Protein AF-0000000066282342 (afdb_homodimer)

Radius of gyration: 18.03 Å; Cα contacts (8 Å, |Δi|>4): 525; chains: 2; bounding box: 43×51×35 Å

InterPro domains:
  IPR016994 VraC [PF27762] (1-119)
  IPR016994 VraC [PIRSF032370] (1-119)

Sequence (240 aa):
MQLYLKDGMEIREVQFTNEEVQNYCELLNIKYDHYVPTLMCAKLWPQFELFQSFSKKPIILKETHIKTQQQLQVDCTYEATLHKVSQKLIKNIIKYTYGLEINKDKKHCMYIKQIFIEVRMQLYLKDGMEIREVQFTNEEVQNYCELLNIKYDHYVPTLMCAKLWPQFELFQSFSKKPIILKETHIKTQQQLQVDCTYEATLHKVSQKLIKNIIKYTYGLEINKDKKHCMYIKQIFIEVR

pLDDT: mean 88.45, std 12.42, range [32.09, 96.94]

Secondary structure (DSSP, 8-state):
---EEETTEEEEEEE--HHHHHHHHHHHT----SB--GGGGGGGGGGSHHHHHHHTS-EEEEEEEEEESSPPBTT-EEEEEEEEEEEEEETTEEEEEEEEEEEETTEEEEEEEEEEEEE-/---EEETTEEEEEEE--HHHHHHHHHHHT----SB--GGGGGGGGGGSHHHHHHHTS-EEEEEEEEEESSPPBTT-EEEEEEEEEEEEEETTEEEEEEEEEEEETTEEEEEEEEEEEEE-

Solvent-accessible surface area (backbone atoms only — not comparable to full-atom values): 13030 Å² total; per-residue (Å²): 131,78,65,46,76,50,94,58,36,39,39,42,79,43,70,44,45,60,65,61,47,48,50,51,22,58,74,42,66,46,87,78,78,68,50,49,60,74,71,59,58,64,43,52,51,67,75,34,67,82,39,46,68,54,65,76,45,82,59,41,79,36,35,38,38,36,42,45,74,43,86,46,52,45,71,40,78,33,42,34,35,42,31,62,72,45,76,44,77,55,93,59,29,39,38,37,30,37,34,38,37,35,27,46,96,90,36,76,20,35,40,37,38,38,32,33,36,32,78,110,130,75,65,47,74,50,95,60,35,41,39,41,79,43,71,45,47,59,66,60,45,48,52,51,22,58,75,41,66,44,86,78,80,68,50,48,60,74,71,60,59,63,45,50,50,68,75,34,69,82,39,47,69,53,64,76,46,80,60,42,79,35,35,40,40,35,42,45,74,44,86,45,53,44,73,39,77,31,43,34,35,42,31,62,73,45,75,47,77,55,92,60,30,37,39,38,32,37,34,40,36,35,28,46,97,90,35,77,20,35,40,39,38,37,35,33,37,32,76,110

Nearest PDB structures (foldseek):
  8pwz-assembly1_A-2  TM=8.271E-01  e=1.028E-05  Mycobacterium tuberculosis H37Rv
  4rlw-assembly1_A  TM=8.162E-01  e=1.678E-05  Mycobacterium tuberculosis H37Rv
  4rlu-assembly1_A  TM=8.116E-01  e=2.203E-05  Mycobacterium tuberculosis H37Rv
  4rlt-assembly1_A  TM=8.155E-01  e=4.009E-05  Mycobacterium tuberculosis H37Rv
  5zy8-assembly1_C  TM=8.142E-01  e=7.295E-05  Mycobacterium tuberculosis H37Rv

Structure (mmCIF, N/CA/C/O backbone):
data_AF-0000000066282342-model_v1
#
loop_
_entity.id
_entity.type
_entity.pdbx_description
1 polymer 'Protein VraC'
#
loop_
_atom_site.group_PDB
_atom_site.id
_atom_site.type_symbol
_atom_site.label_atom_id
_atom_site.label_alt_id
_atom_site.label_comp_id
_atom_site.label_asym_id
_atom_site.label_entity_id
_atom_site.label_seq_id
_atom_site.pdbx_PDB_ins_code
_atom_site.Cartn_x
_atom_site.Cartn_y
_atom_site.Cartn_z
_atom_site.occupancy
_atom_site.B_iso_or_equiv
_atom_site.auth_seq_id
_atom_site.auth_comp_id
_atom_site.auth_asym_id
_atom_site.auth_atom_id
_atom_site.pdbx_PDB_model_num
ATOM 1 N N . MET A 1 1 ? -12.43 24.938 4.586 1 32.09 1 MET A N 1
ATOM 2 C CA . MET A 1 1 ? -11.867 23.656 4.973 1 32.09 1 MET A CA 1
ATOM 3 C C . MET A 1 1 ? -10.914 23.812 6.152 1 32.09 1 MET A C 1
ATOM 5 O O . MET A 1 1 ? -9.961 24.594 6.086 1 32.09 1 MET A O 1
ATOM 9 N N . GLN A 1 2 ? -11.336 23.531 7.348 1 32.22 2 GLN A N 1
ATOM 10 C CA . GLN A 1 2 ? -10.641 23.969 8.547 1 32.22 2 GLN A CA 1
ATOM 11 C C . GLN A 1 2 ? -9.383 23.141 8.789 1 32.22 2 GLN A C 1
ATOM 13 O O . GLN A 1 2 ? -9.461 21.906 8.914 1 32.22 2 GLN A O 1
ATOM 18 N N . LEU A 1 3 ? -8.25 23.391 8.203 1 41.88 3 LEU A N 1
ATOM 19 C CA . LEU A 1 3 ? -6.887 22.969 8.5 1 41.88 3 LEU A CA 1
ATOM 20 C C . LEU A 1 3 ? -6.59 23.094 9.992 1 41.88 3 LEU A C 1
ATOM 22 O O . LEU A 1 3 ? -6.715 24.172 10.562 1 41.88 3 LEU A O 1
ATOM 26 N N . TYR A 1 4 ? -7.059 22.281 10.844 1 43.84 4 TYR A N 1
ATOM 27 C CA . TYR A 1 4 ? -6.566 22.531 12.195 1 43.84 4 TYR A CA 1
ATOM 28 C C . TYR A 1 4 ? -5.215 21.859 12.414 1 43.84 4 TYR A C 1
ATOM 30 O O . TYR A 1 4 ? -5.02 20.703 12.047 1 43.84 4 TYR A O 1
ATOM 38 N N . LEU A 1 5 ? -4.215 22.719 12.289 1 48.09 5 LEU A N 1
ATOM 39 C CA . LEU A 1 5 ? -2.865 22.328 12.68 1 48.09 5 LEU A CA 1
ATOM 40 C C . LEU A 1 5 ? -2.717 22.344 14.195 1 48.09 5 LEU A C 1
ATOM 42 O O . LEU A 1 5 ? -2.945 23.359 14.844 1 48.09 5 LEU A O 1
ATOM 46 N N . LYS A 1 6 ? -3.291 21.359 15 1 50.16 6 LYS A N 1
ATOM 47 C CA . LYS A 1 6 ? -2.768 21.328 16.359 1 50.16 6 LYS A CA 1
ATOM 48 C C . LYS A 1 6 ? -1.415 20.625 16.422 1 50.16 6 LYS A C 1
ATOM 50 O O . LYS A 1 6 ? -1.076 19.844 15.516 1 50.16 6 LYS A O 1
ATOM 55 N N . ASP A 1 7 ? -0.695 20.641 17.375 1 59.28 7 ASP A N 1
ATOM 56 C CA . ASP A 1 7 ? 0.673 20.172 17.531 1 59.28 7 ASP A CA 1
ATOM 57 C C . ASP A 1 7 ? 0.795 18.703 17.109 1 59.28 7 ASP A C 1
ATOM 59 O O . ASP A 1 7 ? 0.178 17.828 17.719 1 59.28 7 ASP A O 1
ATOM 63 N N . GLY A 1 8 ? 1.264 18.328 15.977 1 74.69 8 GLY A N 1
ATOM 64 C CA . GLY A 1 8 ? 1.632 17.031 15.461 1 74.69 8 GLY A CA 1
ATOM 65 C C . GLY A 1 8 ? 0.519 16.359 14.672 1 74.69 8 GLY A C 1
ATOM 66 O O . GLY A 1 8 ? 0.568 15.156 14.414 1 74.69 8 GLY A O 1
ATOM 67 N N . MET A 1 9 ? -0.687 17.156 14.617 1 84.94 9 MET A N 1
ATOM 68 C CA . MET A 1 9 ? -1.808 16.562 13.898 1 84.94 9 MET A CA 1
ATOM 69 C C . MET A 1 9 ? -2.375 17.531 12.867 1 84.94 9 MET A C 1
ATOM 71 O O . MET A 1 9 ? -2.375 18.75 13.086 1 84.94 9 MET A O 1
ATOM 75 N N . GLU A 1 10 ? -2.832 17.109 11.656 1 91.62 10 GLU A N 1
ATOM 76 C CA . GLU A 1 10 ? -3.463 17.844 10.57 1 91.62 10 GLU A CA 1
ATOM 77 C C . GLU A 1 10 ? -4.695 17.125 10.047 1 91.62 10 GLU A C 1
ATOM 79 O O . GLU A 1 10 ? -4.652 15.914 9.805 1 91.62 10 GLU A O 1
ATOM 84 N N . ILE A 1 11 ? -5.816 17.875 9.883 1 92.44 11 ILE A N 1
ATOM 85 C CA . ILE A 1 11 ? -7.07 17.297 9.414 1 92.44 11 ILE A CA 1
ATOM 86 C C . ILE A 1 11 ? -7.473 17.922 8.086 1 92.44 11 ILE A C 1
ATOM 88 O O . ILE A 1 11 ? -7.355 19.141 7.902 1 92.44 11 ILE A O 1
ATOM 92 N N . ARG A 1 12 ? -7.934 17.078 7.215 1 93.69 12 ARG A N 1
ATOM 93 C CA . ARG A 1 12 ? -8.398 17.562 5.922 1 93.69 12 ARG A CA 1
ATOM 94 C C . ARG A 1 12 ? -9.586 16.75 5.418 1 93.69 12 ARG A C 1
ATOM 96 O O . ARG A 1 12 ? -9.742 15.578 5.793 1 93.69 12 ARG A O 1
ATOM 103 N N . GLU A 1 13 ? -10.391 17.438 4.602 1 95.06 13 GLU A N 1
ATOM 104 C CA . GLU A 1 13 ? -11.406 16.703 3.844 1 95.06 13 GLU A CA 1
ATOM 105 C C . GLU A 1 13 ? -10.828 16.156 2.543 1 95.06 13 GLU A C 1
ATOM 107 O O . GLU A 1 13 ? -10.133 16.859 1.813 1 95.06 13 GLU A O 1
ATOM 112 N N . VAL A 1 14 ? -11.148 14.914 2.314 1 95.19 14 VAL A N 1
ATOM 113 C CA . VAL A 1 14 ? -10.578 14.289 1.124 1 95.19 14 VAL A CA 1
ATOM 114 C C . VAL A 1 14 ? -11.688 13.602 0.326 1 95.19 14 VAL A C 1
ATOM 116 O O . VAL A 1 14 ? -12.734 13.242 0.88 1 95.19 14 VAL A O 1
ATOM 119 N N . GLN A 1 15 ? -11.445 13.539 -0.96 1 95 15 GLN A N 1
ATOM 120 C CA . GLN A 1 15 ? -12.32 12.844 -1.896 1 95 15 GLN A CA 1
ATOM 121 C C . GLN A 1 15 ? -11.508 12.133 -2.979 1 95 15 GLN A C 1
ATOM 123 O O . GLN A 1 15 ? -10.484 12.641 -3.428 1 95 15 GLN A O 1
ATOM 128 N N . PHE A 1 16 ? -11.969 10.961 -3.305 1 96 16 PHE A N 1
ATOM 129 C CA . PHE A 1 16 ? -11.445 10.227 -4.449 1 96 16 PHE A CA 1
ATOM 130 C C . PHE A 1 16 ? -12.461 10.18 -5.582 1 96 16 PHE A C 1
ATOM 132 O O . PHE A 1 16 ? -13.562 9.648 -5.414 1 96 16 PHE A O 1
ATOM 139 N N . THR A 1 17 ? -12.07 10.672 -6.676 1 95.88 17 THR A N 1
ATOM 140 C CA . THR A 1 17 ? -13.031 10.734 -7.77 1 95.88 17 THR A CA 1
ATOM 141 C C . THR A 1 17 ? -13.078 9.406 -8.523 1 95.88 17 THR A C 1
ATOM 143 O O . THR A 1 17 ? -12.094 8.664 -8.547 1 95.88 17 THR A O 1
ATOM 146 N N . ASN A 1 18 ? -14.227 9.211 -9.094 1 96.88 18 ASN A N 1
ATOM 147 C CA . ASN A 1 18 ? -14.406 8.023 -9.922 1 96.88 18 ASN A CA 1
ATOM 148 C C . ASN A 1 18 ? -13.32 7.918 -10.992 1 96.88 18 ASN A C 1
ATOM 150 O O . ASN A 1 18 ? -12.75 6.844 -11.195 1 96.88 18 ASN A O 1
ATOM 154 N N . GLU A 1 19 ? -13.016 8.992 -11.586 1 95.56 19 GLU A N 1
ATOM 155 C CA . GLU A 1 19 ? -12.039 9.023 -12.672 1 95.56 19 GLU A CA 1
ATOM 156 C C . GLU A 1 19 ? -10.648 8.641 -12.164 1 95.56 19 GLU A C 1
ATOM 158 O O . GLU A 1 19 ? -9.977 7.801 -12.766 1 95.56 19 GLU A O 1
ATOM 163 N N . GLU A 1 20 ? -10.227 9.211 -11.141 1 94.5 20 GLU A N 1
ATOM 164 C CA . GLU A 1 20 ? -8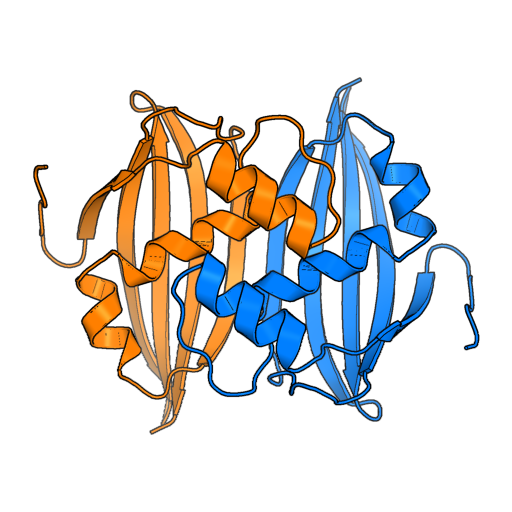.898 8.945 -10.594 1 94.5 20 GLU A CA 1
ATOM 165 C C . GLU A 1 20 ? -8.758 7.48 -10.18 1 94.5 20 GLU A C 1
ATOM 167 O O . GLU A 1 20 ? -7.715 6.863 -10.414 1 94.5 20 GLU A O 1
ATOM 172 N N . VAL A 1 21 ? -9.852 6.949 -9.578 1 95.94 21 VAL A N 1
ATOM 173 C CA . VAL A 1 21 ? -9.82 5.57 -9.109 1 95.94 21 VAL A CA 1
ATOM 174 C C . VAL A 1 21 ? -9.812 4.617 -10.297 1 95.94 21 VAL A C 1
ATOM 176 O O . VAL A 1 21 ? -9.078 3.627 -10.305 1 95.94 21 VAL A O 1
ATOM 179 N N . GLN A 1 22 ? -10.555 4.945 -11.273 1 95.94 22 GLN A N 1
ATOM 180 C CA . GLN A 1 22 ? -10.562 4.133 -12.484 1 95.94 22 GLN A CA 1
ATOM 181 C C . GLN A 1 22 ? -9.18 4.102 -13.133 1 95.94 22 GLN A C 1
ATOM 183 O O . GLN A 1 22 ? -8.711 3.043 -13.555 1 95.94 22 GLN A O 1
ATOM 188 N N . ASN A 1 23 ? -8.516 5.219 -13.219 1 94.94 23 ASN A N 1
ATOM 189 C CA . ASN A 1 23 ? -7.18 5.301 -13.789 1 94.94 23 ASN A CA 1
ATOM 190 C C . ASN A 1 23 ? -6.176 4.477 -12.992 1 94.94 23 ASN A C 1
ATOM 192 O O . ASN A 1 23 ? -5.316 3.809 -13.57 1 94.94 23 ASN A O 1
ATOM 196 N N . TYR A 1 24 ? -6.316 4.562 -11.727 1 93.62 24 TYR A N 1
ATOM 197 C CA . TYR A 1 24 ? -5.449 3.801 -10.844 1 93.62 24 TYR A CA 1
ATOM 198 C C . TYR A 1 24 ? -5.617 2.303 -11.062 1 93.62 24 TYR A C 1
ATOM 200 O O . TYR A 1 24 ? -4.633 1.575 -11.211 1 93.62 24 TYR A O 1
ATOM 208 N N . CYS A 1 25 ? -6.836 1.894 -11.117 1 93.38 25 CYS A N 1
ATOM 209 C CA . CYS A 1 25 ? -7.137 0.482 -11.336 1 93.38 25 CYS A CA 1
ATOM 210 C C . CYS A 1 25 ? -6.613 0.012 -12.688 1 93.38 25 CYS A C 1
ATOM 212 O O . CYS A 1 25 ? -6.055 -1.08 -12.797 1 93.38 25 CYS A O 1
ATOM 214 N N . GLU A 1 26 ? -6.754 0.833 -13.625 1 92.69 26 GLU A N 1
ATOM 215 C CA . GLU A 1 26 ? -6.266 0.495 -14.961 1 92.69 26 GLU A CA 1
ATOM 216 C C . GLU A 1 26 ? -4.746 0.375 -14.977 1 92.69 26 GLU A C 1
ATOM 218 O O . GLU A 1 26 ? -4.195 -0.565 -15.555 1 92.69 26 GLU A O 1
ATOM 223 N N . LEU A 1 27 ? -4.148 1.322 -14.383 1 90.69 27 LEU A N 1
ATOM 224 C CA . LEU A 1 27 ? -2.691 1.339 -14.352 1 90.69 27 LEU A CA 1
ATOM 225 C C . LEU A 1 27 ? -2.15 0.079 -13.68 1 90.69 27 LEU A C 1
ATOM 227 O O . LEU A 1 27 ? -1.139 -0.475 -14.117 1 90.69 27 LEU A O 1
ATOM 231 N N . LEU A 1 28 ? -2.834 -0.379 -12.648 1 90 28 LEU A N 1
ATOM 232 C CA . LEU A 1 28 ? -2.344 -1.509 -11.867 1 90 28 LEU A CA 1
ATOM 233 C C . LEU A 1 28 ? -2.988 -2.811 -12.328 1 90 28 LEU A C 1
ATOM 235 O O . LEU A 1 28 ? -2.68 -3.883 -11.805 1 90 28 LEU A O 1
ATOM 239 N N . ASN A 1 29 ? -3.875 -2.734 -13.227 1 87.56 29 ASN A N 1
ATOM 240 C CA . ASN A 1 29 ? -4.598 -3.885 -13.766 1 87.56 29 ASN A CA 1
ATOM 241 C C . ASN A 1 29 ? -5.383 -4.609 -12.672 1 87.56 29 ASN A C 1
ATOM 243 O O . ASN A 1 29 ? -5.281 -5.828 -12.539 1 87.56 29 ASN A O 1
ATOM 247 N N . ILE A 1 30 ? -6.008 -3.852 -11.867 1 85.56 30 ILE A N 1
ATOM 248 C CA . ILE A 1 30 ? -6.891 -4.426 -10.859 1 85.56 30 ILE A CA 1
ATOM 249 C C . ILE A 1 30 ? -8.344 -4.066 -11.172 1 85.56 30 ILE A C 1
ATOM 251 O O . ILE A 1 30 ? -8.602 -3.133 -11.938 1 85.56 30 ILE A O 1
ATOM 255 N N . LYS A 1 31 ? -9.188 -4.848 -10.633 1 85.56 31 LYS A N 1
ATOM 256 C CA . LYS A 1 31 ? -10.609 -4.684 -10.914 1 85.56 31 LYS A CA 1
ATOM 257 C C . LYS A 1 31 ? -11.156 -3.412 -10.266 1 85.56 31 LYS A C 1
ATOM 259 O O . LYS A 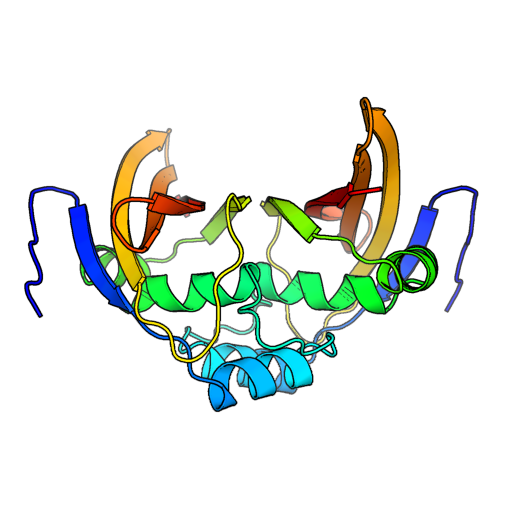1 31 ? -10.859 -3.125 -9.109 1 85.56 31 LYS A O 1
ATOM 264 N N . TYR A 1 32 ? -11.8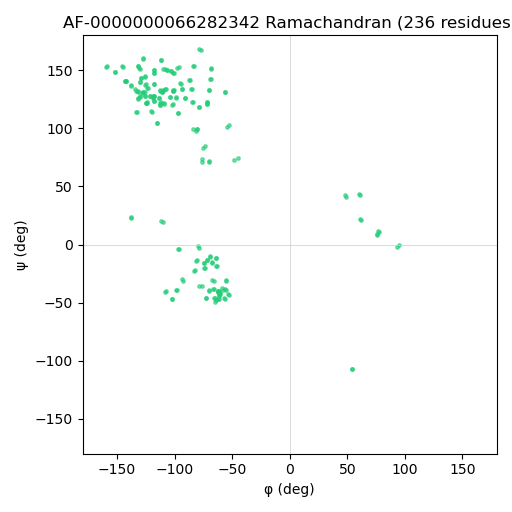67 -2.725 -11.094 1 91.19 32 TYR A N 1
ATOM 265 C CA . TYR A 1 32 ? -12.578 -1.545 -10.602 1 91.19 32 TYR A CA 1
ATOM 266 C C . TYR A 1 32 ? -13.984 -1.904 -10.141 1 91.19 32 TYR A C 1
ATOM 268 O O . TYR A 1 32 ? -14.758 -2.502 -10.891 1 91.19 32 TYR A O 1
ATOM 276 N N . ASP A 1 33 ? -14.391 -1.561 -8.867 1 90.75 33 ASP A N 1
ATOM 277 C CA . ASP A 1 33 ? -15.703 -1.925 -8.344 1 90.75 33 ASP A CA 1
ATOM 278 C C . ASP A 1 33 ? -16.328 -0.766 -7.566 1 90.75 33 ASP A C 1
ATOM 280 O O . ASP A 1 33 ? -17.062 -0.981 -6.605 1 90.75 33 ASP A O 1
ATOM 284 N N . HIS A 1 34 ? -15.945 0.47 -7.824 1 92.69 34 HIS A N 1
ATOM 285 C CA . HIS A 1 34 ? -16.5 1.704 -7.273 1 92.69 34 HIS A CA 1
ATOM 286 C C . HIS A 1 34 ? -16.016 1.931 -5.844 1 92.69 34 HIS A C 1
ATOM 288 O O . HIS A 1 34 ? -16.562 2.766 -5.121 1 92.69 34 HIS A O 1
ATOM 294 N N . TYR A 1 35 ? -15.047 1.172 -5.43 1 94 35 TYR A N 1
ATOM 295 C CA . TYR A 1 35 ? -14.391 1.39 -4.148 1 94 35 TYR A CA 1
ATOM 296 C C . TYR A 1 35 ? -12.969 1.898 -4.348 1 94 35 TYR A C 1
ATOM 298 O O . TYR A 1 35 ? -12.352 1.652 -5.391 1 94 35 TYR A O 1
ATOM 306 N N . VAL A 1 36 ? -12.516 2.629 -3.424 1 95.38 36 VAL A N 1
ATOM 307 C CA . VAL A 1 36 ? -11.156 3.156 -3.469 1 95.38 36 VAL A CA 1
ATOM 308 C C . VAL A 1 36 ? -10.164 2.074 -3.045 1 95.38 36 VAL A C 1
ATOM 310 O O . VAL A 1 36 ? -10.25 1.555 -1.93 1 95.38 36 VAL A O 1
ATOM 313 N N . PRO A 1 37 ? -9.297 1.724 -3.953 1 92.81 37 PRO A N 1
ATOM 314 C CA . PRO A 1 37 ? -8.266 0.783 -3.502 1 92.81 37 PRO A CA 1
ATOM 315 C C . PRO A 1 37 ? -7.484 1.301 -2.297 1 92.81 37 PRO A C 1
ATOM 317 O O . PRO A 1 37 ? -6.996 2.434 -2.314 1 92.81 37 PRO A O 1
ATOM 320 N N . THR A 1 38 ? -7.352 0.48 -1.316 1 89.31 38 THR A N 1
ATOM 321 C CA . THR A 1 38 ? -6.746 0.853 -0.043 1 89.31 38 THR A CA 1
ATOM 322 C C . THR A 1 38 ? -5.344 1.42 -0.255 1 89.31 38 THR A C 1
ATOM 324 O O . THR A 1 38 ? -4.969 2.412 0.373 1 89.31 38 THR A O 1
ATOM 327 N N . LEU A 1 39 ? -4.574 0.879 -1.161 1 89.69 39 LEU A N 1
ATOM 328 C CA . LEU A 1 39 ? -3.188 1.268 -1.38 1 89.69 39 LEU A CA 1
ATOM 329 C C . LEU A 1 39 ? -3.104 2.615 -2.088 1 89.69 39 LEU A C 1
ATOM 331 O O . LEU A 1 39 ? -2.049 3.256 -2.094 1 89.69 39 LEU A O 1
ATOM 335 N N . MET A 1 40 ? -4.191 3.029 -2.645 1 92.62 40 MET A N 1
ATOM 336 C CA . MET A 1 40 ? -4.246 4.328 -3.309 1 92.62 40 MET A CA 1
ATOM 337 C C . MET A 1 40 ? -4.262 5.461 -2.287 1 92.62 40 MET A C 1
ATOM 339 O O . MET A 1 40 ? -3.912 6.598 -2.607 1 92.62 40 MET A O 1
ATOM 343 N N . CYS A 1 41 ? -4.621 5.172 -1.079 1 91.69 41 CYS A N 1
ATOM 344 C CA . CYS A 1 41 ? -4.793 6.188 -0.044 1 91.69 41 CYS A CA 1
ATOM 345 C C . CYS A 1 41 ? -3.457 6.816 0.329 1 91.69 41 CYS A C 1
ATOM 347 O O . CYS A 1 41 ? -3.418 7.891 0.933 1 91.69 41 CYS A O 1
ATOM 349 N N . ALA A 1 42 ? -2.447 6.234 -0.036 1 83.94 42 ALA A N 1
ATOM 350 C CA . ALA A 1 42 ? -1.119 6.801 0.194 1 83.94 42 ALA A CA 1
ATOM 351 C C . ALA A 1 42 ? -0.943 8.117 -0.559 1 83.94 42 ALA A C 1
ATOM 353 O O . ALA A 1 42 ? -0.069 8.922 -0.223 1 83.94 42 ALA A O 1
ATOM 354 N N . LYS A 1 43 ? -1.726 8.359 -1.505 1 88.06 43 LYS A N 1
ATOM 355 C CA . LYS A 1 43 ? -1.635 9.586 -2.287 1 88.06 43 LYS A CA 1
ATOM 356 C C . LYS A 1 43 ? -1.926 10.812 -1.424 1 88.06 43 LYS A C 1
ATOM 358 O O . LYS A 1 43 ? -1.653 11.945 -1.83 1 88.06 43 LYS A O 1
ATOM 363 N N . LEU A 1 44 ? -2.414 10.602 -0.273 1 92.06 44 LEU A N 1
ATOM 364 C CA . LEU A 1 44 ? -2.867 11.703 0.57 1 92.06 44 LEU A CA 1
ATOM 365 C C . LEU A 1 44 ? -1.699 12.32 1.333 1 92.06 44 LEU A C 1
ATOM 367 O O . LEU A 1 44 ? -1.762 13.477 1.74 1 92.06 44 LEU A O 1
ATOM 371 N N . TRP A 1 45 ? -0.646 11.602 1.512 1 88.31 45 TRP A N 1
ATOM 372 C CA . TRP A 1 45 ? 0.454 12.031 2.369 1 88.31 45 TRP A CA 1
ATOM 373 C C . TRP A 1 45 ? 1.013 13.375 1.906 1 88.31 45 TRP A C 1
ATOM 375 O O . TRP A 1 45 ? 1.132 14.312 2.699 1 88.31 45 TRP A O 1
ATOM 385 N N . PRO A 1 46 ? 1.239 13.508 0.628 1 86.38 46 PRO A N 1
ATOM 386 C CA . PRO A 1 46 ? 1.833 14.766 0.177 1 86.38 46 PRO A CA 1
ATOM 387 C C . PRO A 1 46 ? 0.875 15.953 0.302 1 86.38 46 PRO A C 1
ATOM 389 O O . PRO A 1 46 ? 1.296 17.109 0.195 1 86.38 46 PRO A O 1
ATOM 392 N N . GLN A 1 47 ? -0.315 15.719 0.568 1 88.88 47 GLN A N 1
ATOM 393 C CA . GLN A 1 47 ? -1.309 16.781 0.676 1 88.88 47 GLN A CA 1
ATOM 394 C C . GLN A 1 47 ? -1.246 17.453 2.043 1 88.88 47 GLN A C 1
ATOM 396 O O . GLN A 1 47 ? -1.826 18.531 2.242 1 88.88 47 GLN A O 1
ATOM 401 N N . PHE A 1 48 ? -0.582 16.844 2.955 1 90.56 48 PHE A N 1
ATOM 402 C CA . PHE A 1 48 ? -0.458 17.375 4.305 1 90.56 48 PHE A CA 1
ATOM 403 C C . PHE A 1 48 ? 0.825 18.188 4.453 1 90.56 48 PHE A C 1
ATOM 405 O O . PHE A 1 48 ? 1.9 17.734 4.059 1 90.56 48 PHE A O 1
ATOM 412 N N . GLU A 1 49 ? 0.697 19.281 5.121 1 87.25 49 GLU A N 1
ATOM 413 C CA . GLU A 1 49 ? 1.856 20.125 5.367 1 87.25 49 GLU A CA 1
ATOM 414 C C . GLU A 1 49 ? 2.871 19.438 6.27 1 87.25 49 GLU A C 1
ATOM 416 O O . GLU A 1 49 ? 4.082 19.562 6.066 1 87.25 49 GLU A O 1
ATOM 421 N N . LEU A 1 50 ? 2.34 18.75 7.203 1 85.12 50 LEU A N 1
ATOM 422 C CA . LEU A 1 50 ? 3.18 18.016 8.133 1 85.12 50 LEU A CA 1
ATOM 423 C C . LEU A 1 50 ? 4.125 17.078 7.387 1 85.12 50 LEU A C 1
ATOM 425 O O . LEU A 1 50 ? 5.258 16.859 7.824 1 85.12 50 LEU A O 1
ATOM 429 N N . PHE A 1 51 ? 3.691 16.594 6.262 1 86.06 51 PHE A N 1
ATOM 430 C CA . PHE A 1 51 ? 4.473 15.625 5.496 1 86.06 51 PHE A CA 1
ATOM 431 C C . PHE A 1 51 ? 5.324 16.328 4.449 1 86.06 51 PHE A C 1
ATOM 433 O O . PHE A 1 51 ? 6.402 15.852 4.094 1 86.06 51 PHE A O 1
ATOM 440 N N . GLN A 1 52 ? 4.898 17.406 3.965 1 81.88 52 GLN A N 1
ATOM 441 C CA . GLN A 1 52 ? 5.625 18.109 2.916 1 81.88 52 GLN A CA 1
ATOM 442 C C . GLN A 1 52 ? 7.023 18.516 3.387 1 81.88 52 GLN A C 1
ATOM 444 O O . GLN A 1 52 ? 7.996 18.359 2.646 1 81.88 52 GLN A O 1
ATOM 449 N N . SER A 1 53 ? 7.035 18.969 4.566 1 77.75 53 SER A N 1
ATOM 450 C CA . SER A 1 53 ? 8.336 19.359 5.109 1 77.75 53 SER A CA 1
ATOM 451 C C . SER A 1 53 ? 9.227 18.141 5.316 1 77.75 53 SER A C 1
ATOM 453 O O . SER A 1 53 ? 10.445 18.219 5.113 1 77.75 53 SER A O 1
ATOM 455 N N . PHE A 1 54 ? 8.719 17.062 5.59 1 78.75 54 PHE A N 1
ATOM 456 C CA . PHE A 1 54 ? 9.398 15.797 5.855 1 78.75 54 PHE A CA 1
ATOM 457 C C . PHE A 1 54 ? 9.883 15.156 4.559 1 78.75 54 PHE A C 1
ATOM 459 O O . PHE A 1 54 ? 10.977 14.594 4.512 1 78.75 54 PHE A O 1
ATOM 466 N N . SER A 1 55 ? 9.086 15.32 3.512 1 73.06 55 SER A N 1
ATOM 467 C CA . SER A 1 55 ? 9.336 14.633 2.246 1 73.06 55 SER A CA 1
ATOM 468 C C . SER A 1 55 ? 10.547 15.234 1.532 1 73.06 55 SER A C 1
ATOM 470 O O . SER A 1 55 ? 11.102 14.617 0.617 1 73.06 55 SER A O 1
ATOM 472 N N . LYS A 1 56 ? 10.992 16.359 1.961 1 76.31 56 LYS A N 1
ATOM 473 C CA . LYS A 1 56 ? 12.172 16.984 1.369 1 76.31 56 LYS A CA 1
ATOM 474 C C . LYS A 1 56 ? 13.453 16.359 1.896 1 76.31 56 LYS A C 1
ATOM 476 O O . LYS A 1 56 ? 14.547 16.656 1.403 1 76.31 56 LYS A O 1
ATOM 481 N N . LYS A 1 57 ? 13.305 15.461 2.744 1 77.44 57 LYS A N 1
ATOM 482 C CA . LYS A 1 57 ? 14.445 14.758 3.338 1 77.44 57 LYS A CA 1
ATOM 483 C C . LYS A 1 57 ? 14.695 13.422 2.637 1 77.44 57 LYS A C 1
ATOM 485 O O . LYS A 1 57 ? 13.805 12.883 1.979 1 77.44 57 LYS A O 1
ATOM 490 N N . PRO A 1 58 ? 15.992 13.031 2.689 1 82.25 58 PRO A N 1
ATOM 491 C CA . PRO A 1 58 ? 16.297 11.711 2.135 1 82.25 58 PRO A CA 1
ATOM 492 C C . PRO A 1 58 ? 15.75 10.57 2.982 1 82.25 58 PRO A C 1
ATOM 494 O O . PRO A 1 58 ? 16.516 9.844 3.623 1 82.25 58 PRO A O 1
ATOM 497 N N . ILE A 1 59 ? 14.508 10.406 2.979 1 85.56 59 ILE A N 1
ATOM 498 C CA . ILE A 1 59 ? 13.859 9.398 3.811 1 85.56 59 ILE A CA 1
ATOM 499 C C . ILE A 1 59 ? 13.523 8.172 2.965 1 85.56 59 ILE A C 1
ATOM 501 O O . ILE A 1 59 ? 13.305 8.289 1.756 1 85.56 59 ILE A O 1
ATOM 505 N N . ILE A 1 60 ? 13.586 7.125 3.609 1 87.25 60 ILE A N 1
ATOM 506 C CA . ILE A 1 60 ? 13.266 5.848 2.982 1 87.25 60 ILE A CA 1
ATOM 507 C C . ILE A 1 60 ? 12.07 5.207 3.689 1 87.25 60 ILE A C 1
ATOM 509 O O . ILE A 1 60 ? 12.055 5.102 4.918 1 87.25 60 ILE A O 1
ATOM 513 N N . LEU A 1 61 ? 11.055 4.836 2.926 1 89.5 61 LEU A N 1
ATOM 514 C CA . LEU A 1 61 ? 9.922 4.105 3.482 1 89.5 61 LEU A CA 1
ATOM 515 C C . LEU A 1 61 ? 10.32 2.672 3.826 1 89.5 61 LEU A C 1
ATOM 517 O O . LEU A 1 61 ? 10.727 1.909 2.949 1 89.5 61 LEU A O 1
ATOM 521 N N . LYS A 1 62 ? 10.125 2.316 5.145 1 92.81 62 LYS A N 1
ATOM 522 C CA . LYS A 1 62 ? 10.586 1.01 5.605 1 92.81 62 LYS A CA 1
ATOM 523 C C . LYS A 1 62 ? 9.406 0.065 5.84 1 92.81 62 LYS A C 1
ATOM 525 O O . LYS A 1 62 ? 9.508 -1.133 5.562 1 92.81 62 LYS A O 1
ATOM 530 N N . GLU A 1 63 ? 8.414 0.605 6.375 1 94.75 63 GLU A N 1
ATOM 531 C CA . GLU A 1 63 ? 7.281 -0.241 6.723 1 94.75 63 GLU A CA 1
ATOM 532 C C . GLU A 1 63 ? 5.957 0.487 6.492 1 94.75 63 GLU A C 1
ATOM 534 O O . GLU A 1 63 ? 5.855 1.688 6.75 1 94.75 63 GLU A O 1
ATOM 539 N N . THR A 1 64 ? 5 -0.212 6 1 93.44 64 THR A N 1
ATOM 540 C CA . THR A 1 64 ? 3.625 0.26 5.871 1 93.44 64 THR A CA 1
ATOM 541 C C . THR A 1 64 ? 2.646 -0.762 6.438 1 93.44 64 THR A C 1
ATOM 543 O O . THR A 1 64 ? 2.738 -1.953 6.137 1 93.44 64 THR A O 1
ATOM 546 N N . HIS A 1 65 ? 1.813 -0.299 7.309 1 95 65 HIS A N 1
ATOM 547 C CA . HIS A 1 65 ? 0.715 -1.101 7.836 1 95 65 HIS A CA 1
ATOM 548 C C . HIS A 1 65 ? -0.631 -0.442 7.555 1 95 65 HIS A C 1
ATOM 550 O O . HIS A 1 65 ? -0.834 0.73 7.879 1 95 65 HIS A O 1
ATOM 556 N N . ILE A 1 66 ? -1.49 -1.192 6.992 1 94.62 66 ILE A N 1
ATOM 557 C CA . ILE A 1 66 ? -2.809 -0.666 6.652 1 94.62 66 ILE A CA 1
ATOM 558 C C . ILE A 1 66 ? -3.891 -1.552 7.266 1 94.62 66 ILE A C 1
ATOM 560 O O . ILE A 1 66 ? -3.85 -2.777 7.133 1 94.62 66 ILE A O 1
ATOM 564 N N . LYS A 1 67 ? -4.77 -0.923 7.969 1 95.12 67 LYS A N 1
ATOM 565 C CA . LYS A 1 67 ? -5.957 -1.594 8.484 1 95.12 67 LYS A CA 1
ATOM 566 C C . LYS A 1 67 ? -7.23 -0.966 7.93 1 95.12 67 LYS A C 1
ATOM 568 O O . LYS A 1 67 ? -7.43 0.246 8.031 1 95.12 67 LYS A O 1
ATOM 573 N N . THR A 1 68 ? -8.055 -1.874 7.359 1 94.5 68 THR A N 1
ATOM 574 C CA . THR A 1 68 ? -9.312 -1.411 6.77 1 94.5 68 THR A CA 1
ATOM 575 C C . THR A 1 68 ? -10.508 -1.935 7.559 1 94.5 68 THR A C 1
ATOM 577 O O . THR A 1 68 ? -10.656 -3.145 7.734 1 94.5 68 THR A O 1
ATOM 580 N N . GLN A 1 69 ? -11.234 -1.033 8.039 1 93.25 69 GLN A N 1
ATOM 581 C CA . GLN A 1 69 ? -12.461 -1.408 8.734 1 93.25 69 GLN A CA 1
ATOM 582 C C . GLN A 1 69 ? -13.672 -1.276 7.816 1 93.25 69 GLN A C 1
ATOM 584 O O . GLN A 1 69 ? -14.594 -2.09 7.879 1 93.25 69 GLN A O 1
ATOM 589 N N . GLN A 1 70 ? -13.695 -0.259 7.02 1 93.56 70 GLN A N 1
ATOM 590 C CA . GLN A 1 70 ? -14.742 -0.021 6.031 1 93.56 70 GLN A CA 1
ATOM 591 C C . GLN A 1 70 ? -14.141 0.451 4.707 1 93.56 70 GLN A C 1
ATOM 593 O O . GLN A 1 70 ? -13.289 1.343 4.688 1 93.56 70 GLN A O 1
ATOM 598 N N . GLN A 1 71 ? -14.672 -0.128 3.672 1 92.81 71 GLN A N 1
ATOM 599 C CA . GLN A 1 71 ? -14.195 0.266 2.35 1 92.81 71 GLN A CA 1
ATOM 600 C C . GLN A 1 71 ? -14.617 1.693 2.016 1 92.81 71 GLN A C 1
ATOM 602 O O . GLN A 1 71 ? -15.734 2.107 2.34 1 92.81 71 GLN A O 1
ATOM 607 N N . LEU A 1 72 ? -13.742 2.395 1.364 1 96.06 72 LEU A N 1
ATOM 608 C CA . LEU A 1 72 ? -14.055 3.75 0.923 1 96.06 72 LEU A CA 1
ATOM 609 C C . LEU A 1 72 ? -14.742 3.734 -0.436 1 96.06 72 LEU A C 1
ATOM 611 O O . LEU A 1 72 ? -14.375 2.955 -1.317 1 96.06 72 LEU A O 1
ATOM 615 N N . GLN A 1 73 ? -15.703 4.613 -0.595 1 96.19 73 GLN A N 1
ATOM 616 C CA . GLN A 1 73 ? -16.422 4.727 -1.855 1 96.19 73 GLN A CA 1
ATOM 617 C C . GLN A 1 73 ? -15.961 5.938 -2.652 1 96.19 73 GLN A C 1
ATOM 619 O O . GLN A 1 73 ? -15.562 6.953 -2.076 1 96.19 73 GLN A O 1
ATOM 624 N N . VAL A 1 74 ? -16.031 5.801 -3.961 1 96.88 74 VAL A N 1
ATOM 625 C CA . VAL A 1 74 ? -15.68 6.922 -4.824 1 96.88 74 VAL A CA 1
ATOM 626 C C . VAL A 1 74 ? -16.719 8.039 -4.672 1 96.88 74 VAL A C 1
ATOM 628 O O . VAL A 1 74 ? -17.875 7.781 -4.32 1 96.88 74 VAL A O 1
ATOM 631 N N . ASP A 1 75 ? -16.281 9.266 -4.883 1 96.44 75 ASP A N 1
ATOM 632 C CA . ASP A 1 75 ? -17.109 10.469 -4.926 1 96.44 75 ASP A CA 1
ATOM 633 C C . ASP A 1 75 ? -17.812 10.703 -3.59 1 96.44 75 ASP A C 1
ATOM 635 O O . ASP A 1 75 ? -18.938 11.211 -3.555 1 96.44 75 ASP A O 1
ATOM 639 N N . CYS A 1 76 ? -17.312 10.148 -2.557 1 96.44 76 CYS A N 1
ATOM 640 C CA . CYS A 1 76 ? -17.75 10.438 -1.193 1 96.44 76 CYS A CA 1
ATOM 641 C C . CYS A 1 76 ? -16.703 11.273 -0.458 1 96.44 76 CYS A C 1
ATOM 643 O O . CYS A 1 76 ? -15.516 11.18 -0.746 1 96.44 76 CYS A O 1
ATOM 645 N N . THR A 1 77 ? -17.172 12.062 0.449 1 96.38 77 THR A N 1
ATOM 646 C CA . THR A 1 77 ? -16.281 12.898 1.237 1 96.38 77 THR A CA 1
ATOM 647 C C . THR A 1 77 ? -15.898 12.211 2.543 1 96.38 77 THR A C 1
ATOM 649 O O . THR A 1 77 ? -16.75 11.648 3.229 1 96.38 77 THR A O 1
ATOM 652 N N . TYR A 1 78 ? -14.633 12.227 2.873 1 96.94 78 TYR A N 1
ATOM 653 C CA . TYR A 1 78 ? -14.086 11.664 4.098 1 96.94 78 TYR A CA 1
ATOM 654 C C . TYR A 1 78 ? -13.242 12.688 4.848 1 96.94 78 TYR A C 1
ATOM 656 O O . TYR A 1 78 ? -12.867 13.719 4.281 1 96.94 78 TYR A O 1
ATOM 664 N N . GLU A 1 79 ? -13.078 12.398 6.086 1 96.5 79 GLU A N 1
ATOM 665 C CA . GLU A 1 79 ? -12.141 13.18 6.887 1 96.5 79 GLU A CA 1
ATOM 666 C C . GLU A 1 79 ? -10.836 12.422 7.094 1 96.5 79 GLU A C 1
ATOM 668 O O . GLU A 1 79 ? -10.836 11.289 7.594 1 96.5 79 GLU A O 1
ATOM 673 N N . ALA A 1 80 ? -9.781 13.016 6.641 1 95.88 80 ALA A N 1
ATOM 674 C CA . ALA A 1 80 ? -8.461 12.43 6.824 1 95.88 80 ALA A CA 1
ATOM 675 C C . ALA A 1 80 ? -7.652 13.211 7.863 1 95.88 80 ALA A C 1
ATOM 677 O O . ALA A 1 80 ? -7.625 14.438 7.84 1 95.88 80 ALA A O 1
ATOM 678 N N . THR A 1 81 ? -7.035 12.461 8.758 1 94.75 81 THR A N 1
ATOM 679 C CA . THR A 1 81 ? -6.188 13.062 9.781 1 94.75 81 THR A CA 1
ATOM 680 C C . THR A 1 81 ? -4.789 12.445 9.75 1 94.75 81 THR A C 1
ATOM 682 O O . THR A 1 81 ? -4.637 11.234 9.898 1 94.75 81 THR A O 1
ATOM 685 N N . LEU A 1 82 ? -3.807 13.266 9.555 1 94.25 82 LEU A N 1
ATOM 686 C CA . LEU A 1 82 ? -2.418 12.82 9.609 1 94.25 82 LEU A CA 1
ATOM 687 C C . LEU A 1 82 ? -1.783 13.195 10.953 1 94.25 82 LEU A C 1
ATOM 689 O O . LEU A 1 82 ? -1.914 14.328 11.406 1 94.25 82 LEU A O 1
ATOM 693 N N . HIS A 1 83 ? -1.132 12.164 11.5 1 93.19 83 HIS A N 1
ATOM 694 C CA . HIS A 1 83 ? -0.422 12.328 12.766 1 93.19 83 HIS A CA 1
ATOM 695 C C . HIS A 1 83 ? 1.045 11.938 12.625 1 93.19 83 HIS A C 1
ATOM 697 O O . HIS A 1 83 ? 1.363 10.914 12.008 1 93.19 83 HIS A O 1
ATOM 703 N N . LYS A 1 84 ? 1.874 12.828 13.195 1 92.12 84 LYS A N 1
ATOM 704 C CA . LYS A 1 84 ? 3.232 12.383 13.492 1 92.12 84 LYS A CA 1
ATOM 705 C C . LYS A 1 84 ? 3.277 11.578 14.789 1 92.12 84 LYS A C 1
ATOM 707 O O . LYS A 1 84 ? 3.279 12.156 15.883 1 92.12 84 LYS A O 1
ATOM 712 N N . VAL A 1 85 ? 3.303 10.289 14.68 1 92.44 85 VAL A N 1
ATOM 713 C CA . VAL A 1 85 ? 3.158 9.391 15.82 1 92.44 85 VAL A CA 1
ATOM 714 C C . VAL A 1 85 ? 4.43 9.422 16.672 1 92.44 85 VAL A C 1
ATOM 716 O O . VAL A 1 85 ? 4.363 9.484 17.891 1 92.44 85 VAL A O 1
ATOM 719 N N . SER A 1 86 ? 5.566 9.344 16.016 1 90.88 86 SER A N 1
ATOM 720 C CA . SER A 1 86 ? 6.82 9.352 16.766 1 90.88 86 SER A CA 1
ATOM 721 C C . SER A 1 86 ? 7.992 9.758 15.875 1 90.88 86 SER A C 1
ATOM 723 O O . SER A 1 86 ? 7.91 9.664 14.648 1 90.88 86 SER A O 1
ATOM 725 N N . GLN A 1 87 ? 8.953 10.305 16.484 1 90.56 87 GLN A N 1
ATOM 726 C CA . GLN A 1 87 ? 10.273 10.57 15.938 1 90.56 87 GLN A CA 1
ATOM 727 C C . GLN A 1 87 ? 11.367 10.125 16.906 1 90.56 87 GLN A C 1
ATOM 729 O O . GLN A 1 87 ? 11.484 10.656 18 1 90.56 87 GLN A O 1
ATOM 734 N N . LYS A 1 88 ? 12.102 9.148 16.5 1 92.31 88 LYS A N 1
ATOM 735 C CA . LYS A 1 88 ? 13.117 8.578 17.375 1 92.31 88 LYS A CA 1
ATOM 736 C C . LYS A 1 88 ? 14.492 8.578 16.719 1 92.31 88 LYS A C 1
ATOM 738 O O . LYS A 1 88 ? 14.609 8.289 15.523 1 92.31 88 LYS A O 1
ATOM 743 N N . LEU A 1 89 ? 15.5 8.93 17.469 1 90.12 89 LEU A N 1
ATOM 744 C CA . LEU A 1 89 ? 16.891 8.844 17.016 1 90.12 89 LEU A CA 1
ATOM 745 C C . LEU A 1 89 ? 17.547 7.562 17.516 1 90.12 89 LEU A C 1
ATOM 747 O O . LEU A 1 89 ? 17.578 7.297 18.719 1 90.12 89 LEU A O 1
ATOM 751 N N . ILE A 1 90 ? 17.844 6.762 16.672 1 88.31 90 ILE A N 1
ATOM 752 C CA . ILE A 1 90 ? 18.562 5.527 16.969 1 88.31 90 ILE A CA 1
ATOM 753 C C . ILE A 1 90 ? 19.938 5.551 16.297 1 88.31 90 ILE A C 1
ATOM 755 O O . ILE A 1 90 ? 20.062 5.289 15.102 1 88.31 90 ILE A O 1
ATOM 759 N N . LYS A 1 91 ? 21 5.789 17.125 1 86.81 91 LYS A N 1
ATOM 760 C CA . LYS A 1 91 ? 22.359 5.945 16.609 1 86.81 91 LYS A CA 1
ATOM 761 C C . LYS A 1 91 ? 22.422 7.027 15.539 1 86.81 91 LYS A C 1
ATOM 763 O O . LYS A 1 91 ? 22.156 8.203 15.812 1 86.81 91 LYS A O 1
ATOM 768 N N . ASN A 1 92 ? 22.578 6.613 14.289 1 89.06 92 ASN A N 1
ATOM 769 C CA . ASN A 1 92 ? 22.734 7.574 13.203 1 89.06 92 ASN A CA 1
ATOM 770 C C . ASN A 1 92 ? 21.531 7.57 12.273 1 89.06 92 ASN A C 1
ATOM 772 O O . ASN A 1 92 ? 21.609 8.023 11.133 1 89.06 92 ASN A O 1
ATOM 776 N N . ILE A 1 93 ? 20.5 7.082 12.82 1 90.38 93 ILE A N 1
ATOM 777 C CA . ILE A 1 93 ? 19.297 6.984 12.008 1 90.38 93 ILE A CA 1
ATOM 778 C C . ILE A 1 93 ? 18.125 7.641 12.742 1 90.38 93 ILE A C 1
ATOM 780 O O . ILE A 1 93 ? 17.969 7.465 13.953 1 90.38 93 ILE A O 1
ATOM 784 N N . ILE A 1 94 ? 17.438 8.453 12.07 1 91.81 94 ILE A N 1
ATOM 785 C CA . ILE A 1 94 ? 16.188 8.984 12.633 1 91.81 94 ILE A CA 1
ATOM 786 C C . ILE A 1 94 ? 15.008 8.195 12.078 1 91.81 94 ILE A C 1
ATOM 788 O O . ILE A 1 94 ? 14.859 8.062 10.859 1 91.81 94 ILE A O 1
ATOM 792 N N . LYS A 1 95 ? 14.219 7.699 12.945 1 92.94 95 LYS A N 1
ATOM 793 C CA . LYS A 1 95 ? 13.008 6.98 12.562 1 92.94 95 LYS A CA 1
ATOM 794 C C . LYS A 1 95 ? 11.766 7.848 12.773 1 92.94 95 LYS A C 1
ATOM 796 O O . LYS A 1 95 ? 11.562 8.398 13.859 1 92.94 95 LYS A O 1
ATOM 801 N N . TYR A 1 96 ? 11.008 7.945 11.734 1 91.19 96 TYR A N 1
ATOM 802 C CA . TYR A 1 96 ? 9.75 8.68 11.781 1 91.19 96 TYR A CA 1
ATOM 803 C C . TYR A 1 96 ? 8.562 7.742 11.617 1 91.19 96 TYR A C 1
ATOM 805 O O . TYR A 1 96 ? 8.547 6.906 10.711 1 91.19 96 TYR A O 1
ATOM 813 N N . THR A 1 97 ? 7.578 7.879 12.461 1 93.56 97 THR A N 1
ATOM 814 C CA . THR A 1 97 ? 6.328 7.145 12.305 1 93.56 97 THR A CA 1
ATOM 815 C C . THR A 1 97 ? 5.16 8.102 12.094 1 93.56 97 THR A C 1
ATOM 817 O O . THR A 1 97 ? 4.945 9.008 12.898 1 93.56 97 THR A O 1
ATOM 820 N N . TYR A 1 98 ? 4.516 7.879 11.008 1 92.75 98 TYR A N 1
ATOM 821 C CA . TYR A 1 98 ? 3.328 8.672 10.703 1 92.75 98 TYR A CA 1
ATOM 822 C C . TYR A 1 98 ? 2.092 7.781 10.625 1 92.75 98 TYR A C 1
ATOM 824 O O . TYR A 1 98 ? 2.174 6.633 10.18 1 92.75 98 TYR A O 1
ATOM 832 N N . GLY A 1 99 ? 0.987 8.352 11.023 1 94.5 99 GLY A N 1
ATOM 833 C CA . GLY A 1 99 ? -0.299 7.676 10.93 1 94.5 99 GLY A CA 1
ATOM 834 C C . GLY A 1 99 ? -1.354 8.508 10.219 1 94.5 99 GLY A C 1
ATOM 835 O O . GLY A 1 99 ? -1.504 9.695 10.492 1 94.5 99 GLY A O 1
ATOM 836 N N . LEU A 1 100 ? -2.016 7.93 9.289 1 95.25 100 LEU A N 1
ATOM 837 C CA . LEU A 1 100 ? -3.135 8.547 8.586 1 95.25 100 LEU A CA 1
ATOM 838 C C . LEU A 1 100 ? -4.445 7.844 8.914 1 95.25 100 LEU A C 1
ATOM 840 O O . LEU A 1 100 ? -4.57 6.633 8.719 1 95.25 100 LEU A O 1
ATOM 844 N N . GLU A 1 101 ? -5.355 8.609 9.422 1 95.56 101 GLU A N 1
ATOM 845 C CA . GLU A 1 101 ? -6.688 8.094 9.719 1 95.56 101 GLU A CA 1
ATOM 846 C C . GLU A 1 101 ? -7.727 8.664 8.766 1 95.56 101 GLU A C 1
ATOM 848 O O . GLU A 1 101 ? -7.754 9.875 8.516 1 95.56 101 GLU A O 1
ATOM 853 N N . ILE A 1 102 ? -8.531 7.816 8.242 1 96.88 102 ILE A N 1
ATOM 854 C CA . ILE A 1 102 ? -9.633 8.242 7.379 1 96.88 102 ILE A CA 1
ATOM 855 C C . ILE A 1 102 ? -10.961 7.84 8 1 96.88 102 ILE A C 1
ATOM 857 O O . ILE A 1 102 ? -11.18 6.668 8.32 1 96.88 102 ILE A O 1
ATOM 861 N N . ASN A 1 103 ? -11.812 8.797 8.109 1 96.44 103 ASN A N 1
ATOM 862 C CA . ASN A 1 103 ? -13.094 8.594 8.781 1 96.44 103 ASN A CA 1
ATOM 863 C C . ASN A 1 103 ? -14.25 9.133 7.949 1 96.44 103 ASN A C 1
ATOM 865 O O . ASN A 1 103 ? -14.062 10.023 7.113 1 96.44 103 ASN A O 1
ATOM 869 N N . LYS A 1 104 ? -15.352 8.562 8.164 1 95.94 104 LYS A N 1
ATOM 870 C CA . LYS A 1 104 ? -16.625 9.062 7.637 1 95.94 104 LYS A CA 1
ATOM 871 C C . LYS A 1 104 ? -17.688 9.117 8.727 1 95.94 104 LYS A C 1
ATOM 873 O O . LYS A 1 104 ? -17.969 8.117 9.391 1 95.94 104 LYS A O 1
ATOM 878 N N . ASP A 1 105 ? -18.281 10.297 8.891 1 92 105 ASP A N 1
ATOM 879 C CA . ASP A 1 105 ? -19.344 10.492 9.875 1 92 105 ASP A CA 1
ATOM 880 C C . ASP A 1 105 ? -18.938 9.938 11.242 1 92 105 ASP A C 1
ATOM 882 O O . ASP A 1 105 ? -19.688 9.18 11.859 1 92 105 ASP A O 1
ATOM 886 N N . LYS A 1 106 ? -17.75 10.109 11.695 1 87.06 106 LYS A N 1
ATOM 887 C CA . LYS A 1 106 ? -17.203 9.758 13 1 87.06 106 LYS A CA 1
ATOM 888 C C . LYS A 1 106 ? -16.938 8.258 13.102 1 87.06 106 LYS A C 1
ATOM 890 O O . LYS A 1 106 ? -16.688 7.738 14.188 1 87.06 106 LYS A O 1
ATOM 895 N N . LYS A 1 107 ? -17.062 7.605 11.969 1 93 107 LYS A N 1
ATOM 896 C CA . LYS A 1 107 ? -16.719 6.188 11.938 1 93 107 LYS A CA 1
ATOM 897 C C . LYS A 1 107 ? -15.344 5.973 11.328 1 93 107 LYS A C 1
ATOM 899 O O . LYS A 1 107 ? -15.023 6.543 10.281 1 93 107 LYS A O 1
ATOM 904 N N . HIS A 1 108 ? -14.586 5.176 12.016 1 94.94 108 HIS A N 1
ATOM 905 C CA . HIS A 1 108 ? -13.25 4.848 11.531 1 94.94 108 HIS A CA 1
ATOM 906 C C . HIS A 1 108 ? -13.312 3.92 10.32 1 94.94 108 HIS A C 1
ATOM 908 O O . HIS A 1 108 ? -13.891 2.832 10.398 1 94.94 108 HIS A O 1
ATOM 914 N N . CYS A 1 109 ? -12.766 4.367 9.234 1 96.5 109 CYS A N 1
ATOM 915 C CA . CYS A 1 109 ? -12.812 3.564 8.016 1 96.5 109 CYS A CA 1
ATOM 916 C C . CYS A 1 109 ? -11.477 2.877 7.762 1 96.5 109 CYS A C 1
ATOM 918 O O . CYS A 1 109 ? -11.438 1.68 7.477 1 96.5 109 CYS A O 1
ATOM 920 N N . MET A 1 110 ? -10.445 3.65 7.883 1 95.94 110 MET A N 1
ATOM 921 C CA . MET A 1 110 ? -9.133 3.1 7.539 1 95.94 110 MET A CA 1
ATOM 922 C C . MET A 1 110 ? -8.031 3.785 8.336 1 95.94 110 MET A C 1
ATOM 924 O O . MET A 1 110 ? -8.148 4.957 8.688 1 95.94 110 MET A O 1
ATOM 928 N N . TYR A 1 111 ? -7.012 3.025 8.602 1 96.19 111 TYR A N 1
ATOM 929 C CA . TYR A 1 111 ? -5.805 3.527 9.25 1 96.19 111 TYR A CA 1
ATOM 930 C C . TYR A 1 111 ? -4.559 3.066 8.508 1 96.19 111 TYR A C 1
ATOM 932 O O . TYR A 1 111 ? -4.426 1.886 8.172 1 96.19 111 TYR A O 1
ATOM 940 N N . ILE A 1 112 ? -3.66 3.971 8.234 1 95.38 112 ILE A N 1
ATOM 941 C CA . ILE A 1 112 ? -2.387 3.672 7.586 1 95.38 112 ILE A CA 1
ATOM 942 C C . ILE A 1 112 ? -1.237 4.168 8.461 1 95.38 112 ILE A C 1
ATOM 944 O O . ILE A 1 112 ? -1.161 5.355 8.781 1 95.38 112 ILE A O 1
ATOM 948 N N . LYS A 1 113 ? -0.424 3.295 8.797 1 95.5 113 LYS A N 1
ATOM 949 C CA . LYS A 1 113 ? 0.798 3.623 9.523 1 95.5 113 LYS A CA 1
ATOM 950 C C . LYS A 1 113 ? 2.033 3.41 8.648 1 95.5 113 LYS A C 1
ATOM 952 O O . LYS A 1 113 ? 2.203 2.344 8.055 1 95.5 113 LYS A O 1
ATOM 957 N N . GLN A 1 114 ? 2.889 4.406 8.625 1 93.31 114 GLN A N 1
ATOM 958 C CA . GLN A 1 114 ? 4.121 4.289 7.848 1 93.31 114 GLN A CA 1
ATOM 959 C C . GLN A 1 114 ? 5.336 4.664 8.688 1 93.31 114 GLN A C 1
ATOM 961 O O . GLN A 1 114 ? 5.285 5.609 9.477 1 93.31 114 GLN A O 1
ATOM 966 N N . ILE A 1 115 ? 6.34 3.912 8.5 1 93.62 115 ILE A N 1
ATOM 967 C CA . ILE A 1 115 ? 7.613 4.16 9.156 1 93.62 115 ILE A CA 1
ATOM 968 C C . ILE A 1 115 ? 8.664 4.551 8.125 1 93.62 115 ILE A C 1
ATOM 970 O O . ILE A 1 115 ? 8.891 3.824 7.152 1 93.62 115 ILE A O 1
ATOM 974 N N . PHE A 1 116 ? 9.273 5.66 8.367 1 91.62 116 PHE A N 1
ATOM 975 C CA . PHE A 1 116 ? 10.336 6.18 7.508 1 91.62 116 PHE A CA 1
ATOM 976 C C . PHE A 1 116 ? 11.648 6.277 8.273 1 91.62 116 PHE A C 1
ATOM 978 O O . PHE A 1 116 ? 11.656 6.48 9.492 1 91.62 116 PHE A O 1
ATOM 985 N N . ILE A 1 117 ? 12.695 6.129 7.508 1 92.25 117 ILE A N 1
ATOM 986 C CA . ILE A 1 117 ? 14.008 6.301 8.125 1 92.25 117 ILE A CA 1
ATOM 987 C C . ILE A 1 117 ? 14.812 7.332 7.352 1 92.25 117 ILE A C 1
ATOM 989 O O . ILE A 1 117 ? 14.727 7.406 6.121 1 92.25 117 ILE A O 1
ATOM 993 N N . GLU A 1 118 ? 15.57 8.062 8.141 1 89.56 118 GLU A N 1
ATOM 994 C CA . GLU A 1 118 ? 16.547 9.016 7.629 1 89.56 118 GLU A CA 1
ATOM 995 C C . GLU A 1 118 ? 17.953 8.656 8.086 1 89.56 118 GLU A C 1
ATOM 997 O O . GLU A 1 118 ? 18.203 8.492 9.281 1 89.56 118 GLU A O 1
ATOM 1002 N N . VAL A 1 119 ? 18.797 8.289 7.078 1 82.06 119 VAL A N 1
ATOM 1003 C CA . VAL A 1 119 ? 20.188 8.008 7.445 1 82.06 119 VAL A CA 1
ATOM 1004 C C . VAL A 1 119 ? 20.984 9.305 7.492 1 82.06 119 VAL A C 1
ATOM 1006 O O . VAL A 1 119 ? 20.969 10.086 6.539 1 82.06 119 VAL A O 1
ATOM 1009 N N . ARG A 1 120 ? 21.562 9.602 8.578 1 72.25 120 ARG A N 1
ATOM 1010 C CA . ARG A 1 120 ? 22.406 10.781 8.742 1 72.25 120 ARG A CA 1
ATOM 1011 C C . ARG A 1 120 ? 23.844 10.5 8.297 1 72.25 120 ARG A C 1
ATOM 1013 O O . ARG A 1 120 ? 24.312 9.367 8.414 1 72.25 120 ARG A O 1
ATOM 1020 N N . MET B 1 1 ? 10.102 -18.828 -18.656 1 32.69 1 MET B N 1
ATOM 1021 C CA . MET B 1 1 ? 9.711 -18.281 -17.359 1 32.69 1 MET B CA 1
ATOM 1022 C C . MET B 1 1 ? 9.227 -19.391 -16.438 1 32.69 1 MET B C 1
ATOM 1024 O O . MET B 1 1 ? 8.297 -20.125 -16.766 1 32.69 1 MET B O 1
ATOM 1028 N N . GLN B 1 2 ? 10.07 -19.953 -15.617 1 33.41 2 GLN B N 1
ATOM 1029 C CA . GLN B 1 2 ? 9.758 -21.203 -14.945 1 33.41 2 GLN B CA 1
ATOM 1030 C C . GLN B 1 2 ? 8.742 -20.984 -13.828 1 33.41 2 GLN B C 1
ATOM 1032 O O . GLN B 1 2 ? 8.977 -20.188 -12.914 1 33.41 2 GLN B O 1
ATOM 1037 N N . LEU B 1 3 ? 7.453 -20.953 -14.031 1 41.97 3 LEU B N 1
ATOM 1038 C CA . LEU B 1 3 ? 6.297 -21.062 -13.148 1 41.97 3 LEU B CA 1
ATOM 1039 C C . LEU B 1 3 ? 6.434 -22.25 -12.203 1 41.97 3 LEU B C 1
ATOM 1041 O O . LEU B 1 3 ? 6.566 -23.391 -12.656 1 41.97 3 LEU B O 1
ATOM 1045 N N . TYR B 1 4 ? 7.262 -22.219 -11.227 1 43.53 4 TYR B N 1
ATOM 1046 C CA . TYR B 1 4 ? 7.164 -23.422 -10.406 1 43.53 4 TYR B CA 1
ATOM 1047 C C . TYR B 1 4 ? 6.004 -23.312 -9.422 1 43.53 4 TYR B C 1
ATOM 1049 O O . TYR B 1 4 ? 5.84 -22.281 -8.758 1 43.53 4 TYR B O 1
ATOM 1057 N N . LEU B 1 5 ? 4.93 -23.922 -9.859 1 47.56 5 LEU B N 1
ATOM 1058 C CA . LEU B 1 5 ? 3.787 -24.109 -8.969 1 47.56 5 LEU B CA 1
ATOM 1059 C C . LEU B 1 5 ? 4.047 -25.234 -7.977 1 47.56 5 LEU B C 1
ATOM 1061 O O . LEU B 1 5 ? 4.328 -26.375 -8.375 1 47.56 5 LEU B O 1
ATOM 1065 N N . LYS B 1 6 ? 4.945 -25.109 -6.938 1 49.91 6 LYS B N 1
ATOM 1066 C CA . LYS B 1 6 ? 4.797 -26.141 -5.922 1 49.91 6 LYS B CA 1
ATOM 1067 C C . LYS B 1 6 ? 3.605 -25.859 -5.012 1 49.91 6 LYS B C 1
AT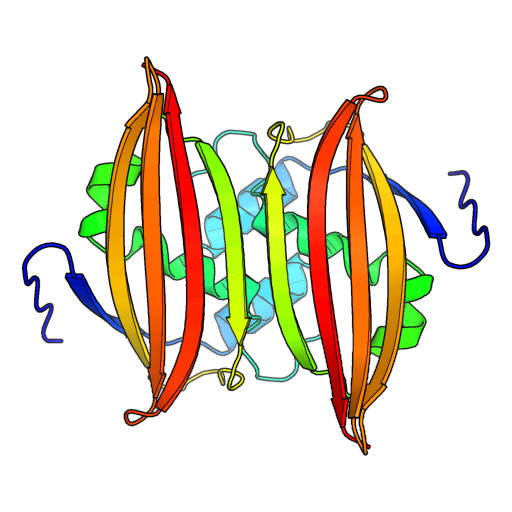OM 1069 O O . LYS B 1 6 ? 3.15 -24.719 -4.918 1 49.91 6 LYS B O 1
ATOM 1074 N N . ASP B 1 7 ? 3.141 -26.656 -4.238 1 58.81 7 ASP B N 1
ATOM 1075 C CA . ASP B 1 7 ? 1.93 -26.594 -3.426 1 58.81 7 ASP B CA 1
ATOM 1076 C C . ASP B 1 7 ? 1.892 -25.312 -2.592 1 58.81 7 ASP B C 1
ATOM 1078 O O . ASP B 1 7 ? 2.775 -25.078 -1.766 1 58.81 7 ASP B O 1
ATOM 1082 N N . GLY B 1 8 ? 1.18 -24.312 -2.881 1 74.38 8 GLY B N 1
ATOM 1083 C CA . GLY B 1 8 ? 0.858 -23.094 -2.143 1 74.38 8 GLY B CA 1
ATOM 1084 C C . GLY B 1 8 ? 1.786 -21.938 -2.461 1 74.38 8 GLY B C 1
ATOM 1085 O O . GLY B 1 8 ? 1.827 -20.953 -1.728 1 74.38 8 GLY B O 1
ATOM 1086 N N . MET B 1 9 ? 2.822 -22.297 -3.398 1 84.06 9 MET B N 1
ATOM 1087 C CA . MET B 1 9 ? 3.764 -21.234 -3.729 1 84.06 9 MET B CA 1
ATOM 1088 C C . MET B 1 9 ? 3.91 -21.078 -5.238 1 84.06 9 MET B C 1
ATOM 1090 O O . MET B 1 9 ? 3.828 -22.062 -5.973 1 84.06 9 MET B O 1
ATOM 1094 N N . GLU B 1 10 ? 4.074 -19.844 -5.812 1 91.25 10 GLU B N 1
ATOM 1095 C CA . GLU B 1 10 ? 4.289 -19.5 -7.215 1 91.25 10 GLU B CA 1
ATOM 1096 C C . GLU B 1 10 ? 5.406 -18.469 -7.359 1 91.25 10 GLU B C 1
ATOM 1098 O O . GLU B 1 10 ? 5.445 -17.469 -6.629 1 91.25 10 GLU B O 1
ATOM 1103 N N . ILE B 1 11 ? 6.336 -18.719 -8.328 1 92.25 11 ILE B N 1
ATOM 1104 C CA . ILE B 1 11 ? 7.477 -17.844 -8.547 1 92.25 11 ILE B CA 1
ATOM 1105 C C . ILE B 1 11 ? 7.418 -17.25 -9.953 1 92.25 11 ILE B C 1
ATOM 1107 O O . ILE B 1 11 ? 7.105 -17.969 -10.914 1 92.25 11 ILE B O 1
ATOM 1111 N N . ARG B 1 12 ? 7.73 -15.992 -10.008 1 93.5 12 ARG B N 1
ATOM 1112 C CA . ARG B 1 12 ? 7.766 -15.336 -11.312 1 93.5 12 ARG B CA 1
ATOM 1113 C C . ARG B 1 12 ? 8.859 -14.273 -11.359 1 93.5 12 ARG B C 1
ATOM 1115 O O . ARG B 1 12 ? 9.25 -13.734 -10.32 1 93.5 12 ARG B O 1
ATOM 1122 N N . GLU B 1 13 ? 9.328 -14.047 -12.602 1 95.06 13 GLU B N 1
ATOM 1123 C CA . GLU B 1 13 ? 10.18 -12.883 -12.828 1 95.06 13 GLU B CA 1
ATOM 1124 C C . GLU B 1 13 ? 9.344 -11.633 -13.086 1 95.06 13 GLU B C 1
ATOM 1126 O O . GLU B 1 13 ? 8.391 -11.672 -13.867 1 95.06 13 GLU B O 1
ATOM 1131 N N . VAL B 1 14 ? 9.734 -10.586 -12.422 1 95.19 14 VAL B N 1
ATOM 1132 C CA . VAL B 1 14 ? 8.953 -9.367 -12.57 1 95.19 14 VAL B CA 1
ATOM 1133 C C . VAL B 1 14 ? 9.875 -8.195 -12.883 1 95.19 14 VAL B C 1
ATOM 1135 O O . VAL B 1 14 ? 11.062 -8.219 -12.547 1 95.19 14 VAL B O 1
ATOM 1138 N N . GLN B 1 15 ? 9.305 -7.246 -13.594 1 94.94 15 GLN B N 1
ATOM 1139 C CA . GLN B 1 15 ? 9.977 -5.988 -13.914 1 94.94 15 GLN B CA 1
ATOM 1140 C C . GLN B 1 15 ? 9 -4.82 -13.875 1 94.94 15 GLN B C 1
ATOM 1142 O O . GLN B 1 15 ? 7.832 -4.961 -14.25 1 94.94 15 GLN B O 1
ATOM 1147 N N . PHE B 1 16 ? 9.477 -3.729 -13.352 1 95.94 16 PHE B N 1
ATOM 1148 C CA . PHE B 1 16 ? 8.75 -2.465 -13.398 1 95.94 16 PHE B CA 1
ATOM 1149 C C . PHE B 1 16 ? 9.422 -1.493 -14.359 1 95.94 16 PHE B C 1
ATOM 1151 O O . PHE B 1 16 ? 10.57 -1.101 -14.156 1 95.94 16 PHE B O 1
ATOM 1158 N N . THR B 1 17 ? 8.703 -1.09 -15.312 1 95.88 17 THR B N 1
ATOM 1159 C CA . THR B 1 17 ? 9.312 -0.224 -16.312 1 95.88 17 THR B CA 1
ATOM 1160 C C . THR B 1 17 ? 9.32 1.229 -15.844 1 95.88 17 THR B C 1
ATOM 1162 O O . THR B 1 17 ? 8.453 1.635 -15.062 1 95.88 17 THR B O 1
ATOM 1165 N N . ASN B 1 18 ? 10.281 1.917 -16.375 1 96.88 18 ASN B N 1
ATOM 1166 C CA . ASN B 1 18 ? 10.367 3.344 -16.094 1 96.88 18 ASN B CA 1
ATOM 1167 C C . ASN B 1 18 ? 9.055 4.062 -16.391 1 96.88 18 ASN B C 1
ATOM 1169 O O . ASN B 1 18 ? 8.586 4.867 -15.594 1 96.88 18 ASN B O 1
ATOM 1173 N N . GLU B 1 19 ? 8.492 3.736 -17.469 1 95.62 19 GLU B N 1
ATOM 1174 C CA . GLU B 1 19 ? 7.262 4.383 -17.906 1 95.62 19 GLU B CA 1
ATOM 1175 C C . GLU B 1 19 ? 6.113 4.105 -16.953 1 95.62 19 GLU B C 1
ATOM 1177 O O . GLU B 1 19 ? 5.402 5.027 -16.547 1 95.62 19 GLU B O 1
ATOM 1182 N N . GLU B 1 20 ? 5.918 2.932 -16.594 1 94.44 20 GLU B N 1
ATOM 1183 C CA . GLU B 1 20 ? 4.836 2.549 -15.695 1 94.44 20 GLU B CA 1
ATOM 1184 C C . GLU B 1 20 ? 4.984 3.232 -14.336 1 94.44 20 GLU B C 1
ATOM 1186 O O . GLU B 1 20 ? 3.998 3.699 -13.766 1 94.44 20 GLU B O 1
ATOM 1191 N N . VAL B 1 21 ? 6.242 3.279 -13.859 1 96 21 VAL B N 1
ATOM 1192 C CA . VAL B 1 21 ? 6.504 3.873 -12.555 1 96 21 VAL B CA 1
ATOM 1193 C C . VAL B 1 21 ? 6.289 5.383 -12.617 1 96 21 VAL B C 1
ATOM 1195 O O . VAL B 1 21 ? 5.707 5.973 -11.711 1 96 21 VAL B O 1
ATOM 1198 N N . GLN B 1 22 ? 6.695 5.961 -13.672 1 96.06 22 GLN B N 1
ATOM 1199 C CA . GLN B 1 22 ? 6.473 7.391 -13.859 1 96.06 22 GLN B CA 1
ATOM 1200 C C . GLN B 1 22 ? 4.984 7.719 -13.875 1 96.06 22 GLN B C 1
ATOM 1202 O O . GLN B 1 22 ? 4.547 8.688 -13.242 1 96.06 22 GLN B O 1
ATOM 1207 N N . ASN B 1 23 ? 4.203 6.945 -14.562 1 94.88 23 ASN B N 1
ATOM 1208 C CA . ASN B 1 23 ? 2.758 7.145 -14.625 1 94.88 23 ASN B CA 1
ATOM 1209 C C . ASN B 1 23 ? 2.115 7.004 -13.25 1 94.88 23 ASN B C 1
ATOM 1211 O O . ASN B 1 23 ? 1.214 7.77 -12.898 1 94.88 23 ASN B O 1
ATOM 1215 N N . TYR B 1 24 ? 2.576 6.051 -12.547 1 93.62 24 TYR B N 1
ATOM 1216 C CA . TYR B 1 24 ? 2.08 5.82 -11.195 1 93.62 24 TYR B CA 1
ATOM 1217 C C . TYR B 1 24 ? 2.359 7.02 -10.297 1 93.62 24 TYR B C 1
ATOM 1219 O O . TYR B 1 24 ? 1.467 7.5 -9.594 1 93.62 24 TYR B O 1
ATOM 1227 N N . CYS B 1 25 ? 3.559 7.477 -10.375 1 93.44 25 CYS B N 1
ATOM 1228 C CA . CYS B 1 25 ? 3.955 8.625 -9.57 1 93.44 25 CYS B CA 1
ATOM 1229 C C . CYS B 1 25 ? 3.146 9.859 -9.945 1 93.44 25 CYS B C 1
ATOM 1231 O O . CYS B 1 25 ? 2.711 10.617 -9.07 1 93.44 25 CYS B O 1
ATOM 1233 N N . GLU B 1 26 ? 2.938 10 -11.172 1 92.94 26 GLU B N 1
ATOM 1234 C CA . GLU B 1 26 ? 2.15 11.141 -11.641 1 92.94 26 GLU B CA 1
ATOM 1235 C C . GLU B 1 26 ? 0.707 11.055 -11.156 1 92.94 26 GLU B C 1
ATOM 1237 O O . GLU B 1 26 ? 0.141 12.047 -10.695 1 92.94 26 GLU B O 1
ATOM 1242 N N . LEU B 1 27 ? 0.182 9.914 -11.305 1 91 27 LEU B N 1
ATOM 1243 C CA . LEU B 1 27 ? -1.202 9.695 -10.891 1 91 27 LEU B CA 1
ATOM 1244 C C . LEU B 1 27 ? -1.388 10.016 -9.414 1 91 27 LEU B C 1
ATOM 1246 O O . LEU B 1 27 ? -2.402 10.594 -9.016 1 91 27 LEU B O 1
ATOM 1250 N N . LEU B 1 28 ? -0.414 9.664 -8.609 1 90.12 28 LEU B N 1
ATOM 1251 C CA . LEU B 1 28 ? -0.533 9.812 -7.16 1 90.12 28 LEU B CA 1
ATOM 1252 C C . LEU B 1 28 ? 0.114 11.117 -6.691 1 90.12 28 LEU B C 1
ATOM 1254 O O . LEU B 1 28 ? 0.094 11.43 -5.5 1 90.12 28 LEU B O 1
ATOM 1258 N N . ASN B 1 29 ? 0.704 11.812 -7.547 1 87.75 29 ASN B N 1
ATOM 1259 C CA . ASN B 1 29 ? 1.386 13.07 -7.25 1 87.75 29 ASN B CA 1
ATOM 1260 C C . ASN B 1 29 ? 2.523 12.875 -6.254 1 87.75 29 ASN B C 1
ATOM 1262 O O . ASN B 1 29 ? 2.613 13.594 -5.258 1 87.75 29 ASN B O 1
ATOM 1266 N N . ILE B 1 30 ? 3.238 11.844 -6.465 1 85.5 30 ILE B N 1
ATOM 1267 C CA . ILE B 1 30 ? 4.426 11.609 -5.652 1 85.5 30 ILE B CA 1
ATOM 1268 C C . ILE B 1 30 ? 5.68 11.766 -6.512 1 85.5 30 ILE B C 1
ATOM 1270 O O . ILE B 1 30 ? 5.605 11.711 -7.738 1 85.5 30 ILE B O 1
ATOM 1274 N N . LYS B 1 31 ? 6.734 12.008 -5.824 1 85.62 31 LYS B N 1
ATOM 1275 C CA . LYS B 1 31 ? 8 12.266 -6.508 1 85.62 31 LYS B CA 1
ATOM 1276 C C . LYS B 1 31 ? 8.539 11 -7.164 1 85.62 31 LYS B C 1
ATOM 1278 O O . LYS B 1 31 ? 8.539 9.93 -6.551 1 85.62 31 LYS B O 1
ATOM 1283 N N . TYR B 1 32 ? 8.922 11.195 -8.375 1 91.44 32 TYR B N 1
ATOM 1284 C CA . TYR B 1 32 ? 9.594 10.125 -9.102 1 91.44 32 TYR B CA 1
AT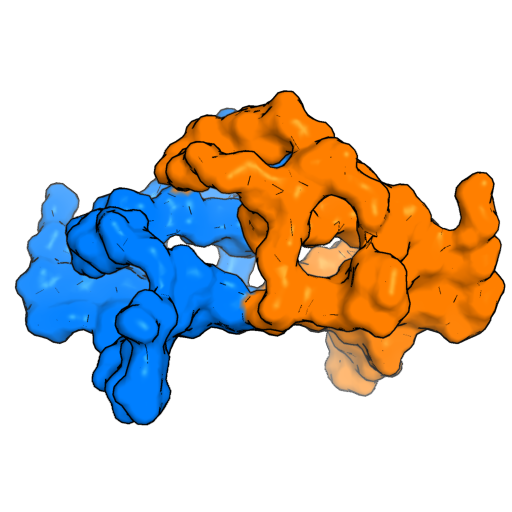OM 1285 C C . TYR B 1 32 ? 11.102 10.195 -8.922 1 91.44 32 TYR B C 1
ATOM 1287 O O . TYR B 1 32 ? 11.711 11.234 -9.188 1 91.44 32 TYR B O 1
ATOM 1295 N N . ASP B 1 33 ? 11.789 9.094 -8.484 1 90.81 33 ASP B N 1
ATOM 1296 C CA . ASP B 1 33 ? 13.227 9.117 -8.234 1 90.81 33 ASP B CA 1
ATOM 1297 C C . ASP B 1 33 ? 13.891 7.848 -8.758 1 90.81 33 ASP B C 1
ATOM 1299 O O . ASP B 1 33 ? 14.898 7.395 -8.203 1 90.81 33 ASP B O 1
ATOM 1303 N N . HIS B 1 34 ? 13.305 7.133 -9.711 1 92.81 34 HIS B N 1
ATOM 1304 C CA . HIS B 1 34 ? 13.828 5.961 -10.406 1 92.81 34 HIS B CA 1
ATOM 1305 C C . HIS B 1 34 ? 13.727 4.715 -9.531 1 92.81 34 HIS B C 1
ATOM 1307 O O . HIS B 1 34 ? 14.328 3.684 -9.844 1 92.81 34 HIS B O 1
ATOM 1313 N N . TYR B 1 35 ? 13.023 4.824 -8.453 1 94.06 35 TYR B N 1
ATOM 1314 C CA . TYR B 1 35 ? 12.711 3.67 -7.617 1 94.06 35 TYR B CA 1
ATOM 1315 C C . TYR B 1 35 ? 11.242 3.299 -7.73 1 94.06 35 TYR B C 1
ATOM 1317 O O . TYR B 1 35 ? 10.398 4.145 -8.047 1 94.06 35 TYR B O 1
ATOM 1325 N N . VAL B 1 36 ? 10.977 2.084 -7.551 1 95.5 36 VAL B N 1
ATOM 1326 C CA . VAL B 1 36 ? 9.602 1.595 -7.59 1 95.5 36 VAL B CA 1
ATOM 1327 C C . VAL B 1 36 ? 8.898 1.908 -6.27 1 95.5 36 VAL B C 1
ATOM 1329 O O . VAL B 1 36 ? 9.344 1.468 -5.207 1 95.5 36 VAL B O 1
ATOM 1332 N N . PRO B 1 37 ? 7.859 2.699 -6.355 1 92.81 37 PRO B N 1
ATOM 1333 C CA . PRO B 1 37 ? 7.113 2.891 -5.109 1 92.81 37 PRO B CA 1
ATOM 1334 C C . PRO B 1 37 ? 6.633 1.575 -4.5 1 92.81 37 PRO B C 1
ATOM 1336 O O . PRO B 1 37 ? 6.023 0.757 -5.195 1 92.81 37 PRO B O 1
ATOM 1339 N N . THR B 1 38 ? 6.871 1.407 -3.256 1 89.31 38 THR B N 1
ATOM 1340 C CA . THR B 1 38 ? 6.598 0.161 -2.551 1 89.31 38 THR B CA 1
ATOM 1341 C C . THR B 1 38 ? 5.133 -0.24 -2.707 1 89.31 38 THR B C 1
ATOM 1343 O O . THR B 1 38 ? 4.824 -1.415 -2.916 1 89.31 38 THR B O 1
ATOM 1346 N N . LEU B 1 39 ? 4.223 0.683 -2.682 1 89.56 39 LEU B N 1
ATOM 1347 C CA . LEU B 1 39 ? 2.791 0.412 -2.719 1 89.56 39 LEU B CA 1
ATOM 1348 C C . LEU B 1 39 ? 2.354 -0.012 -4.117 1 89.56 39 LEU B C 1
ATOM 1350 O O . LEU B 1 39 ? 1.265 -0.564 -4.293 1 89.56 39 LEU B O 1
ATOM 1354 N N . MET B 1 40 ? 3.184 0.227 -5.07 1 92.5 40 MET B N 1
ATOM 1355 C CA . MET B 1 40 ? 2.889 -0.178 -6.441 1 92.5 40 MET B CA 1
ATOM 1356 C C . MET B 1 40 ? 3.047 -1.686 -6.609 1 92.5 40 MET B C 1
ATOM 1358 O O . MET B 1 40 ? 2.486 -2.273 -7.535 1 92.5 40 MET B O 1
ATOM 1362 N N . CYS B 1 41 ? 3.762 -2.314 -5.734 1 91.81 41 CYS B N 1
ATOM 1363 C CA . CYS B 1 41 ? 4.094 -3.73 -5.855 1 91.81 41 CYS B CA 1
ATOM 1364 C C . CYS B 1 41 ? 2.85 -4.598 -5.699 1 91.81 41 CYS B C 1
ATOM 1366 O O . CYS B 1 41 ? 2.85 -5.766 -6.086 1 91.81 41 CYS B O 1
ATOM 1368 N N . ALA B 1 42 ? 1.856 -4.07 -5.211 1 83.88 42 ALA B N 1
ATOM 1369 C CA . ALA B 1 42 ? 0.594 -4.793 -5.09 1 83.88 42 ALA B CA 1
ATOM 1370 C C . ALA B 1 42 ? 0.037 -5.152 -6.465 1 83.88 42 ALA B C 1
ATOM 1372 O O . ALA B 1 42 ? -0.797 -6.055 -6.59 1 83.88 42 ALA B O 1
ATOM 1373 N N . LYS B 1 43 ? 0.474 -4.52 -7.465 1 87.88 43 LYS B N 1
ATOM 1374 C CA . LYS B 1 43 ? 0.003 -4.793 -8.82 1 87.88 43 LYS B CA 1
ATOM 1375 C C . LYS B 1 43 ? 0.369 -6.207 -9.258 1 87.88 43 LYS B C 1
ATOM 1377 O O . LYS B 1 43 ? -0.146 -6.707 -10.258 1 87.88 43 LYS B O 1
ATOM 1382 N N . LEU B 1 44 ? 1.189 -6.832 -8.531 1 92.06 44 LEU B N 1
ATOM 1383 C CA . LEU B 1 44 ? 1.717 -8.133 -8.938 1 92.06 44 LEU B CA 1
ATOM 1384 C C . LEU B 1 44 ? 0.738 -9.25 -8.586 1 92.06 44 LEU B C 1
ATOM 1386 O O . LEU B 1 44 ? 0.768 -10.32 -9.195 1 92.06 44 LEU B O 1
ATOM 1390 N N . TRP B 1 45 ? -0.129 -9.031 -7.652 1 88.25 45 TRP B N 1
ATOM 1391 C CA . TRP B 1 45 ? -0.999 -10.078 -7.133 1 88.25 45 TRP B CA 1
ATOM 1392 C C . TRP B 1 45 ? -1.816 -10.719 -8.25 1 88.25 45 TRP B C 1
ATOM 1394 O O . TRP B 1 45 ? -1.828 -11.938 -8.398 1 88.25 45 TRP B O 1
ATOM 1404 N N . PRO B 1 46 ? -2.396 -9.906 -9.086 1 86 46 PRO B N 1
ATOM 1405 C CA . PRO B 1 46 ? -3.24 -10.5 -10.125 1 86 46 PRO B CA 1
ATOM 1406 C C . PRO B 1 46 ? -2.436 -11.273 -11.172 1 86 46 PRO B C 1
ATOM 1408 O O . PRO B 1 46 ? -3.008 -12.031 -11.961 1 86 46 PRO B O 1
ATOM 1411 N N . GLN B 1 47 ? -1.194 -11.156 -11.172 1 88.56 47 GLN B N 1
ATOM 1412 C CA . GLN B 1 47 ? -0.348 -11.836 -12.148 1 88.56 47 GLN B CA 1
ATOM 1413 C C . GLN B 1 47 ? -0.112 -13.289 -11.758 1 88.56 47 GLN B C 1
ATOM 1415 O O . GL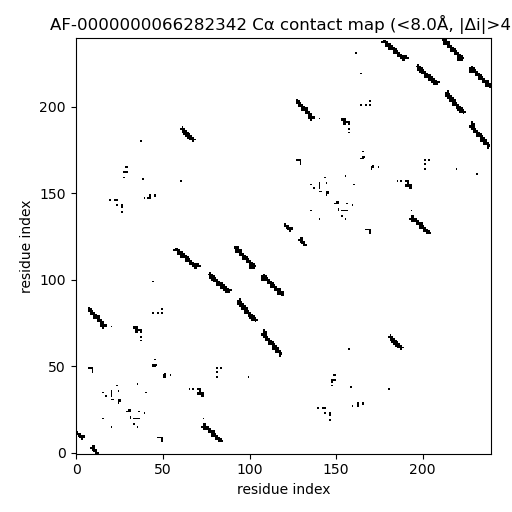N B 1 47 ? 0.368 -14.086 -12.57 1 88.56 47 GLN B O 1
ATOM 1420 N N . PHE B 1 48 ? -0.437 -13.625 -10.555 1 90.56 48 PHE B N 1
ATOM 1421 C CA . PHE B 1 48 ? -0.249 -14.984 -10.055 1 90.56 48 PHE B CA 1
ATOM 1422 C C . PHE B 1 48 ? -1.531 -15.797 -10.203 1 90.56 48 PHE B C 1
ATOM 1424 O O . PHE B 1 48 ? -2.609 -15.336 -9.828 1 90.56 48 PHE B O 1
ATOM 1431 N N . GLU B 1 49 ? -1.358 -17.016 -10.602 1 87.06 49 GLU B N 1
ATOM 1432 C CA . GLU B 1 49 ? -2.5 -17.906 -10.75 1 87.06 49 GLU B CA 1
ATOM 1433 C C . GLU B 1 49 ? -3.141 -18.219 -9.398 1 87.06 49 GLU B C 1
ATOM 1435 O O . GLU B 1 49 ? -4.367 -18.297 -9.289 1 87.06 49 GLU B O 1
ATOM 1440 N N . LEU B 1 50 ? -2.299 -18.359 -8.477 1 84.94 50 LEU B N 1
ATOM 1441 C CA . LEU B 1 50 ? -2.762 -18.641 -7.121 1 84.94 50 LEU B CA 1
ATOM 1442 C C . LEU B 1 50 ? -3.754 -17.578 -6.664 1 84.94 50 LEU B C 1
ATOM 1444 O O . LEU B 1 50 ? -4.691 -17.875 -5.918 1 84.94 50 LEU B O 1
ATOM 1448 N N . PHE B 1 51 ? -3.582 -16.391 -7.137 1 85.94 51 PHE B N 1
ATOM 1449 C CA . PHE B 1 51 ? -4.422 -15.273 -6.711 1 85.94 51 PHE B CA 1
ATOM 1450 C C . PHE B 1 51 ? -5.613 -15.102 -7.648 1 85.94 51 PHE B C 1
ATOM 1452 O O . PHE B 1 51 ? -6.688 -14.672 -7.223 1 85.94 51 PHE B O 1
ATOM 1459 N N . GLN B 1 52 ? -5.453 -15.406 -8.844 1 81.88 52 GLN B N 1
ATOM 1460 C CA . GLN B 1 52 ? -6.523 -15.219 -9.82 1 81.88 52 GLN B CA 1
ATOM 1461 C C . GLN B 1 52 ? -7.758 -16.031 -9.445 1 81.88 52 GLN B C 1
ATOM 1463 O O . GLN B 1 52 ? -8.883 -15.539 -9.547 1 81.88 52 GLN B O 1
ATOM 1468 N N . SER B 1 53 ? -7.48 -17.203 -9.039 1 77.56 53 SER B N 1
ATOM 1469 C CA . SER B 1 53 ? -8.602 -18.047 -8.633 1 77.56 53 SER B CA 1
ATOM 1470 C C . SER B 1 53 ? -9.281 -17.484 -7.387 1 77.56 53 SER B C 1
ATOM 1472 O O . SER B 1 53 ? -10.508 -17.562 -7.258 1 77.56 53 SER B O 1
ATOM 1474 N N . PHE B 1 54 ? -8.609 -16.875 -6.574 1 78.88 54 PHE B N 1
ATOM 1475 C CA . PHE B 1 54 ? -9.062 -16.312 -5.309 1 78.88 54 PHE B CA 1
ATOM 1476 C C . PHE B 1 54 ? -9.797 -14.992 -5.539 1 78.88 54 PHE B C 1
ATOM 1478 O O . PHE B 1 54 ? -10.797 -14.711 -4.867 1 78.88 54 PHE B O 1
ATOM 1485 N N . SER B 1 55 ? -9.336 -14.234 -6.516 1 73.31 55 SER B N 1
ATOM 1486 C CA . SER B 1 55 ? -9.836 -12.883 -6.746 1 73.31 55 SER B CA 1
ATOM 1487 C C . SER B 1 55 ? -11.25 -12.914 -7.312 1 73.31 55 SER B C 1
ATOM 1489 O O . SER B 1 55 ? -11.953 -11.898 -7.301 1 73.31 55 SER B O 1
ATOM 1491 N N . LYS B 1 56 ? -11.688 -14.016 -7.746 1 76.12 56 LYS B N 1
ATOM 1492 C CA . LYS B 1 56 ? -13.047 -14.148 -8.266 1 76.12 56 LYS B CA 1
ATOM 1493 C C . LYS B 1 56 ? -14.055 -14.242 -7.125 1 76.12 56 LYS B C 1
ATOM 1495 O O . LYS B 1 56 ? -15.266 -14.203 -7.355 1 76.12 56 LYS B O 1
ATOM 1500 N N . LYS B 1 57 ? -13.594 -14.258 -5.961 1 78.19 57 LYS B N 1
ATOM 1501 C CA . LYS B 1 57 ? -14.438 -14.336 -4.777 1 78.19 57 LYS B CA 1
ATOM 1502 C C . LYS B 1 57 ? -14.711 -12.953 -4.195 1 78.19 57 LYS B C 1
ATOM 1504 O O . LYS B 1 57 ? -13.977 -12.008 -4.473 1 78.19 57 LYS B O 1
ATOM 1509 N N . PRO B 1 58 ? -15.891 -12.875 -3.52 1 82.38 58 PRO B N 1
ATOM 1510 C CA . PRO B 1 58 ? -16.172 -11.617 -2.834 1 82.38 58 PRO B CA 1
ATOM 1511 C C . PRO B 1 58 ? -15.281 -11.391 -1.618 1 82.38 58 PRO B C 1
ATOM 1513 O O . PRO B 1 58 ? -15.75 -11.469 -0.48 1 82.38 58 PRO B O 1
ATOM 1516 N N . ILE B 1 59 ? -14.078 -11.109 -1.843 1 85.56 59 ILE B N 1
ATOM 1517 C CA . ILE B 1 59 ? -13.117 -10.945 -0.757 1 85.56 59 ILE B CA 1
ATOM 1518 C C . ILE B 1 59 ? -12.875 -9.461 -0.501 1 85.56 59 ILE B C 1
ATOM 1520 O O . ILE B 1 59 ? -13.016 -8.633 -1.41 1 85.56 59 ILE B O 1
ATOM 1524 N N . ILE B 1 60 ? -12.641 -9.211 0.684 1 87.25 60 ILE B N 1
ATOM 1525 C CA . ILE B 1 60 ? -12.352 -7.852 1.122 1 87.25 60 ILE B CA 1
ATOM 1526 C C . ILE B 1 60 ? -10.945 -7.785 1.713 1 87.25 60 ILE B C 1
ATOM 1528 O O . ILE B 1 60 ? -10.586 -8.594 2.57 1 87.25 60 ILE B O 1
ATOM 1532 N N . LEU B 1 61 ? -10.141 -6.855 1.218 1 89.5 61 LEU B N 1
ATOM 1533 C CA . LEU B 1 61 ? -8.82 -6.625 1.795 1 89.5 61 LEU B CA 1
ATOM 1534 C C . LEU B 1 61 ? -8.93 -5.949 3.156 1 89.5 61 LEU B C 1
ATOM 1536 O O . LEU B 1 61 ? -9.477 -4.844 3.264 1 89.5 61 LEU B O 1
ATOM 1540 N N . LYS B 1 62 ? -8.336 -6.621 4.203 1 92.75 62 LYS B N 1
ATOM 1541 C CA . LYS B 1 62 ? -8.5 -6.125 5.566 1 92.75 62 LYS B CA 1
ATOM 1542 C C . LYS B 1 62 ? -7.199 -5.512 6.082 1 92.75 62 LYS B C 1
ATOM 1544 O O . LYS B 1 62 ? -7.223 -4.516 6.805 1 92.75 62 LYS B O 1
ATOM 1549 N N . GLU B 1 63 ? -6.176 -6.145 5.766 1 94.75 63 GLU B N 1
ATOM 1550 C CA . GLU B 1 63 ? -4.898 -5.684 6.293 1 94.75 63 GLU B CA 1
ATOM 1551 C C . GLU B 1 63 ? -3.781 -5.852 5.27 1 94.75 63 GLU B C 1
ATOM 1553 O O . GLU B 1 63 ? -3.752 -6.844 4.535 1 94.75 63 GLU B O 1
ATOM 1558 N N . THR B 1 64 ? -2.91 -4.914 5.203 1 93.44 64 THR B N 1
ATOM 1559 C CA . THR B 1 64 ? -1.687 -4.977 4.414 1 93.44 64 THR B CA 1
ATOM 1560 C C . THR B 1 64 ? -0.477 -4.578 5.254 1 93.44 64 THR B C 1
ATOM 1562 O O . THR B 1 64 ? -0.504 -3.559 5.945 1 93.44 64 THR B O 1
ATOM 1565 N N . HIS B 1 65 ? 0.491 -5.41 5.246 1 95.06 65 HIS B N 1
ATOM 1566 C CA . HIS B 1 65 ? 1.777 -5.117 5.867 1 95.06 65 HIS B CA 1
ATOM 1567 C C . HIS B 1 65 ? 2.912 -5.199 4.852 1 95.06 65 HIS B C 1
ATOM 1569 O O . HIS B 1 65 ? 3.057 -6.207 4.16 1 95.06 65 HIS B O 1
ATOM 1575 N N . ILE B 1 66 ? 3.67 -4.184 4.805 1 94.62 66 ILE B N 1
ATOM 1576 C CA . ILE B 1 66 ? 4.777 -4.137 3.857 1 94.62 66 ILE B CA 1
ATOM 1577 C C . ILE B 1 66 ? 6.082 -3.852 4.598 1 94.62 66 ILE B C 1
ATOM 1579 O O . ILE B 1 66 ? 6.148 -2.93 5.414 1 94.62 66 ILE B O 1
ATOM 1583 N N . LYS B 1 67 ? 7.043 -4.672 4.355 1 95.25 67 LYS B N 1
ATOM 1584 C CA . LYS B 1 67 ? 8.398 -4.453 4.852 1 95.25 67 LYS B CA 1
ATOM 1585 C C . LYS B 1 67 ? 9.391 -4.32 3.699 1 95.25 67 LYS B C 1
ATOM 1587 O O . LYS B 1 67 ? 9.461 -5.195 2.832 1 95.25 67 LYS B O 1
ATOM 1592 N N . THR B 1 68 ? 10.117 -3.197 3.771 1 94.5 68 THR B N 1
ATOM 1593 C CA . THR B 1 68 ? 11.102 -2.936 2.729 1 94.5 68 THR B CA 1
ATOM 1594 C C . THR B 1 68 ? 12.523 -3.012 3.291 1 94.5 68 THR B C 1
ATOM 1596 O O . THR B 1 68 ? 12.852 -2.305 4.246 1 94.5 68 THR B O 1
ATOM 1599 N N . GLN B 1 69 ? 13.242 -3.875 2.75 1 93.19 69 GLN B N 1
ATOM 1600 C CA . GLN B 1 69 ? 14.648 -3.977 3.133 1 93.19 69 GLN B CA 1
ATOM 1601 C C . GLN B 1 69 ? 15.547 -3.258 2.129 1 93.19 69 GLN B C 1
ATOM 1603 O O . GLN B 1 69 ? 16.547 -2.643 2.51 1 93.19 69 GLN B O 1
ATOM 1608 N N . GLN B 1 70 ? 15.219 -3.371 0.872 1 93.56 70 GLN B N 1
ATOM 1609 C CA . GLN B 1 70 ? 15.93 -2.689 -0.209 1 93.56 70 GLN B CA 1
ATOM 1610 C C . GLN B 1 70 ? 14.945 -2.123 -1.233 1 93.56 70 GLN B C 1
ATOM 1612 O O . GLN B 1 70 ? 14.016 -2.811 -1.658 1 93.56 70 GLN B O 1
ATOM 1617 N N . GLN B 1 71 ? 15.25 -0.932 -1.623 1 92.88 71 GLN B N 1
ATOM 1618 C CA . GLN B 1 71 ? 14.398 -0.297 -2.623 1 92.88 71 GLN B CA 1
ATOM 1619 C C . GLN B 1 71 ? 14.539 -0.977 -3.98 1 92.88 71 GLN B C 1
ATOM 1621 O O . GLN B 1 71 ? 15.641 -1.365 -4.371 1 92.88 71 GLN B O 1
ATOM 1626 N N . LEU B 1 72 ? 13.453 -1.077 -4.664 1 96.19 72 LEU B N 1
ATOM 1627 C CA . LEU B 1 72 ? 13.469 -1.644 -6.008 1 96.19 72 LEU B CA 1
ATOM 1628 C C . LEU B 1 72 ? 13.758 -0.567 -7.051 1 96.19 72 LEU B C 1
ATOM 1630 O O . LEU B 1 72 ? 13.266 0.555 -6.945 1 96.19 72 LEU B O 1
ATOM 1634 N N . GLN B 1 73 ? 14.531 -0.935 -8.039 1 96.19 73 GLN B N 1
ATOM 1635 C CA . GLN B 1 73 ? 14.875 -0.014 -9.117 1 96.19 73 GLN B CA 1
ATOM 1636 C C . GLN B 1 73 ? 14.062 -0.319 -10.375 1 96.19 73 GLN B C 1
ATOM 1638 O O . GLN B 1 73 ? 13.727 -1.476 -10.641 1 96.19 73 GLN B O 1
ATOM 1643 N N . VAL B 1 74 ? 13.797 0.723 -11.133 1 96.88 74 VAL B N 1
ATOM 1644 C CA . VAL B 1 74 ? 13.086 0.541 -12.391 1 96.88 74 VAL B CA 1
ATOM 1645 C C . VAL B 1 74 ? 13.977 -0.202 -13.383 1 96.88 74 VAL B C 1
ATOM 1647 O O . VAL B 1 74 ? 15.211 -0.149 -13.281 1 96.88 74 VAL B O 1
ATOM 1650 N N . ASP B 1 75 ? 13.383 -0.927 -14.289 1 96.44 75 ASP B N 1
ATOM 1651 C CA . ASP B 1 75 ? 14.016 -1.61 -15.414 1 96.44 75 ASP B CA 1
ATOM 1652 C C . ASP B 1 75 ? 15.023 -2.65 -14.922 1 96.44 75 ASP B C 1
ATOM 1654 O O . ASP B 1 75 ? 16.047 -2.887 -15.57 1 96.44 75 ASP B O 1
ATOM 1658 N N . CYS B 1 76 ? 14.883 -3.088 -13.742 1 96.44 76 CYS B N 1
ATOM 1659 C CA . CYS B 1 76 ? 15.625 -4.219 -13.195 1 96.44 76 CYS B CA 1
ATOM 1660 C C . CYS B 1 76 ? 14.734 -5.445 -13.055 1 96.44 76 CYS B C 1
ATOM 1662 O O . CYS B 1 76 ? 13.523 -5.312 -12.859 1 96.44 76 CYS B O 1
ATOM 1664 N N . THR B 1 77 ? 15.328 -6.59 -13.172 1 96.38 77 THR B N 1
ATOM 1665 C CA . THR B 1 77 ? 14.586 -7.84 -13.031 1 96.38 77 THR B CA 1
ATOM 1666 C C . THR B 1 77 ? 14.656 -8.359 -11.602 1 96.38 77 THR B C 1
ATOM 1668 O O . THR B 1 77 ? 15.727 -8.375 -10.992 1 96.38 77 THR B O 1
ATOM 1671 N N . TYR B 1 78 ? 13.539 -8.758 -11.062 1 96.88 78 TYR B N 1
ATOM 1672 C CA . TYR B 1 78 ? 13.414 -9.32 -9.727 1 96.88 78 TYR B CA 1
ATOM 1673 C C . TYR B 1 78 ? 12.688 -10.664 -9.766 1 96.88 78 TYR B C 1
ATOM 1675 O O . TYR B 1 78 ? 12.055 -11 -10.773 1 96.88 78 TYR B O 1
ATOM 1683 N N . GLU B 1 79 ? 12.906 -11.383 -8.734 1 96.5 79 GLU B N 1
ATOM 1684 C CA . GLU B 1 79 ? 12.125 -12.602 -8.531 1 96.5 79 GLU B CA 1
ATOM 1685 C C . GLU B 1 79 ? 11.023 -12.391 -7.5 1 96.5 79 GLU B C 1
ATOM 1687 O O . GLU B 1 79 ? 11.297 -11.992 -6.367 1 96.5 79 GLU B O 1
ATOM 1692 N N . ALA B 1 80 ? 9.812 -12.602 -7.93 1 95.81 80 ALA B N 1
ATOM 1693 C CA . ALA B 1 80 ? 8.672 -12.492 -7.031 1 95.81 80 ALA B CA 1
ATOM 1694 C C . ALA B 1 80 ? 8.086 -13.867 -6.715 1 95.81 80 ALA B C 1
ATOM 1696 O O . ALA B 1 80 ? 7.91 -14.695 -7.613 1 95.81 80 ALA B O 1
ATOM 1697 N N . THR B 1 81 ? 7.832 -14.078 -5.449 1 94.62 81 THR B N 1
ATOM 1698 C CA . THR B 1 81 ? 7.23 -15.328 -4.996 1 94.62 81 THR B CA 1
ATOM 1699 C C . THR B 1 81 ? 5.957 -15.062 -4.199 1 94.62 81 THR B C 1
ATOM 1701 O O . THR B 1 81 ? 5.992 -14.352 -3.189 1 94.62 81 THR B O 1
ATOM 1704 N N . LEU B 1 82 ? 4.875 -15.594 -4.641 1 94.19 82 LEU B N 1
ATOM 1705 C CA . LEU B 1 82 ? 3.615 -15.5 -3.914 1 94.19 82 LEU B CA 1
ATOM 1706 C C . LEU B 1 82 ? 3.326 -16.797 -3.16 1 94.19 82 LEU B C 1
ATOM 1708 O O . LEU B 1 82 ? 3.439 -17.891 -3.725 1 94.19 82 LEU B O 1
ATOM 1712 N N . HIS B 1 83 ? 2.973 -16.562 -1.885 1 93 83 HIS B N 1
ATOM 1713 C CA . HIS B 1 83 ? 2.611 -17.672 -1.012 1 93 83 HIS B CA 1
ATOM 1714 C C . HIS B 1 83 ? 1.216 -17.484 -0.427 1 93 83 HIS B C 1
ATOM 1716 O O . HIS B 1 83 ? 0.859 -16.391 -0.005 1 93 83 HIS B O 1
ATOM 1722 N N . LYS B 1 84 ? 0.469 -18.609 -0.485 1 91.94 84 LYS B N 1
ATOM 1723 C CA . LYS B 1 84 ? 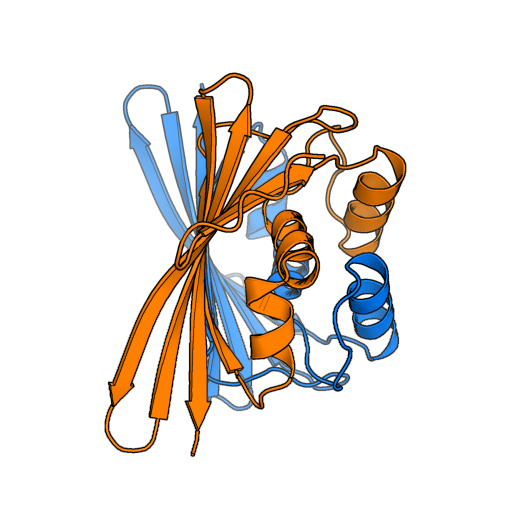-0.701 -18.688 0.385 1 91.94 84 LYS B CA 1
ATOM 1724 C C . LYS B 1 84 ? -0.306 -19.078 1.805 1 91.94 84 LYS B C 1
ATOM 1726 O O . LYS B 1 84 ? -0.089 -20.266 2.084 1 91.94 84 LYS B O 1
ATOM 1731 N N . VAL B 1 85 ? -0.211 -18.125 2.674 1 92.38 85 VAL B N 1
ATOM 1732 C CA . VAL B 1 85 ? 0.335 -18.328 4.012 1 92.38 85 VAL B CA 1
ATOM 1733 C C . VAL B 1 85 ? -0.659 -19.109 4.863 1 92.38 85 VAL B C 1
ATOM 1735 O O . VAL B 1 85 ? -0.276 -20.047 5.578 1 92.38 85 VAL B O 1
ATOM 1738 N N . SER B 1 86 ? -1.907 -18.703 4.805 1 90.81 86 SER B N 1
ATOM 1739 C CA . SER B 1 86 ? -2.904 -19.406 5.605 1 90.81 86 SER B CA 1
ATOM 1740 C C . SER B 1 86 ? -4.312 -19.188 5.059 1 90.81 86 SER B C 1
ATOM 1742 O O . SER B 1 86 ? -4.551 -18.219 4.328 1 90.81 86 SER B O 1
ATOM 1744 N N . GLN B 1 87 ? -5.129 -20.125 5.32 1 90.5 87 GLN B N 1
ATOM 1745 C CA . GLN B 1 87 ? -6.578 -20.062 5.137 1 90.5 87 GLN B CA 1
ATOM 1746 C C . GLN B 1 87 ? -7.312 -20.594 6.363 1 90.5 87 GLN B C 1
ATOM 1748 O O . GLN B 1 87 ? -7.184 -21.766 6.711 1 90.5 87 GLN B O 1
ATOM 1753 N N . LYS B 1 88 ? -7.996 -19.719 7.004 1 92.38 88 LYS B N 1
ATOM 1754 C CA . LYS B 1 88 ? -8.656 -20.094 8.258 1 92.38 88 LYS B CA 1
ATOM 1755 C C . LYS B 1 88 ? -10.148 -19.781 8.203 1 92.38 88 LYS B C 1
ATOM 1757 O O . LYS B 1 88 ? -10.547 -18.734 7.695 1 92.38 88 LYS B O 1
ATOM 1762 N N . LEU B 1 89 ? -10.961 -20.688 8.711 1 90.38 89 LEU B N 1
ATOM 1763 C CA . LEU B 1 89 ? -12.391 -20.469 8.867 1 90.38 89 LEU B CA 1
ATOM 1764 C C . LEU B 1 89 ? -12.727 -20.031 10.289 1 90.38 89 LEU B C 1
ATOM 1766 O O . LEU B 1 89 ? -12.398 -20.734 11.25 1 90.38 89 LEU B O 1
ATOM 1770 N N . ILE B 1 90 ? -13.141 -18.891 10.398 1 88.69 90 ILE B N 1
ATOM 1771 C CA . ILE B 1 90 ? -13.594 -18.359 11.68 1 88.69 90 ILE B CA 1
ATOM 1772 C C . ILE B 1 90 ? -15.086 -18.047 11.609 1 88.69 90 ILE B C 1
ATOM 1774 O O . ILE B 1 90 ? -15.5 -17.016 11.078 1 88.69 90 ILE B O 1
ATOM 1778 N N . LYS B 1 91 ? -15.867 -18.953 12.258 1 87.62 91 LYS B N 1
ATOM 1779 C CA . LYS B 1 91 ? -17.328 -18.859 12.188 1 87.62 91 LYS B CA 1
ATOM 1780 C C . LYS B 1 91 ? -17.812 -18.828 10.742 1 87.62 91 LYS B C 1
ATOM 1782 O O . LYS B 1 91 ? -17.625 -19.797 10 1 87.62 91 LYS B O 1
ATOM 1787 N N . ASN B 1 92 ? -18.281 -17.641 10.266 1 89.62 92 ASN B N 1
ATOM 1788 C CA . ASN B 1 92 ? -18.844 -17.531 8.922 1 89.62 92 ASN B CA 1
ATOM 1789 C C . ASN B 1 92 ? -17.922 -16.719 8.008 1 89.62 92 ASN B C 1
ATOM 1791 O O . ASN B 1 92 ? -18.359 -16.234 6.965 1 89.62 92 ASN B O 1
ATOM 1795 N N . ILE B 1 93 ? -16.75 -16.641 8.438 1 90.69 93 ILE B N 1
ATOM 1796 C CA . ILE B 1 93 ? -15.797 -15.844 7.668 1 90.69 93 ILE B CA 1
ATOM 1797 C C . ILE B 1 93 ? -14.562 -16.688 7.34 1 90.69 93 ILE B C 1
ATOM 1799 O O . ILE B 1 93 ? -14.062 -17.422 8.188 1 90.69 93 ILE B O 1
ATOM 1803 N N . ILE B 1 94 ? -14.188 -16.672 6.137 1 92.06 94 ILE B N 1
ATOM 1804 C CA . ILE B 1 94 ? -12.914 -17.297 5.773 1 92.06 94 ILE B CA 1
ATOM 1805 C C . ILE B 1 94 ? -11.836 -16.219 5.664 1 92.06 94 ILE B C 1
ATOM 1807 O O . ILE B 1 94 ? -12.008 -15.219 4.961 1 92.06 94 ILE B O 1
ATOM 1811 N N . LYS B 1 95 ? -10.789 -16.422 6.355 1 92.94 95 LYS B N 1
ATOM 1812 C CA . LYS B 1 95 ? -9.648 -15.508 6.312 1 92.94 95 LYS B CA 1
ATOM 1813 C C . LYS B 1 95 ? -8.508 -16.109 5.48 1 92.94 95 LYS B C 1
ATOM 1815 O O . LYS B 1 95 ? -8.086 -17.234 5.719 1 92.94 95 LYS B O 1
ATOM 1820 N N . TYR B 1 96 ? -8.094 -15.328 4.547 1 91.12 96 TYR B N 1
ATOM 1821 C CA . TYR B 1 96 ? -6.969 -15.711 3.701 1 91.12 96 TYR B CA 1
ATOM 1822 C C . TYR B 1 96 ? -5.766 -14.812 3.951 1 91.12 96 TYR B C 1
ATOM 1824 O O . TYR B 1 96 ? -5.895 -13.586 3.967 1 91.12 96 TYR B O 1
ATOM 1832 N N . THR B 1 97 ? -4.609 -15.398 4.133 1 93.44 97 THR B N 1
ATOM 1833 C CA . THR B 1 97 ? -3.373 -14.633 4.234 1 93.44 97 THR B CA 1
ATOM 1834 C C . THR B 1 97 ? -2.418 -15 3.102 1 93.44 97 THR B C 1
ATOM 1836 O O . THR B 1 97 ? -2.107 -16.172 2.898 1 93.44 97 THR B O 1
ATOM 1839 N N . TYR B 1 98 ? -2.064 -13.984 2.404 1 92.62 98 TYR B N 1
ATOM 1840 C CA . TYR B 1 98 ? -1.098 -14.156 1.326 1 92.62 98 TYR B CA 1
ATOM 1841 C C . TYR B 1 98 ? 0.164 -13.344 1.587 1 92.62 98 TYR B C 1
ATOM 1843 O O . TYR B 1 98 ? 0.1 -12.258 2.168 1 92.62 98 TYR B O 1
ATOM 1851 N N . GLY B 1 99 ? 1.259 -13.883 1.129 1 94.38 99 GLY B N 1
ATOM 1852 C CA . GLY B 1 99 ? 2.539 -13.203 1.215 1 94.38 99 GLY B CA 1
ATOM 1853 C C . GLY B 1 99 ? 3.264 -13.125 -0.115 1 94.38 99 GLY B C 1
ATOM 1854 O O . GLY B 1 99 ? 3.352 -14.117 -0.839 1 94.38 99 GLY B O 1
ATOM 1855 N N . LEU B 1 100 ? 3.711 -11.984 -0.483 1 95.25 100 LEU B N 1
ATOM 1856 C CA . LEU B 1 100 ? 4.52 -11.766 -1.678 1 95.25 100 LEU B CA 1
ATOM 1857 C C . LEU B 1 100 ? 5.941 -11.367 -1.306 1 95.25 100 LEU B C 1
ATOM 1859 O O . LEU B 1 100 ? 6.152 -10.391 -0.579 1 95.25 100 LEU B O 1
ATOM 1863 N N . GLU B 1 101 ? 6.863 -12.133 -1.776 1 95.56 101 GLU B N 1
ATOM 1864 C CA . GLU B 1 101 ? 8.281 -11.836 -1.571 1 95.56 101 GLU B CA 1
ATOM 1865 C C . GLU B 1 101 ? 8.945 -11.414 -2.875 1 95.56 101 GLU B C 1
ATOM 1867 O O . GLU B 1 101 ? 8.766 -12.055 -3.91 1 95.56 101 GLU B O 1
ATOM 1872 N N . ILE B 1 102 ? 9.68 -10.375 -2.814 1 96.88 102 ILE B N 1
ATOM 1873 C CA . ILE B 1 102 ? 10.445 -9.906 -3.965 1 96.88 102 ILE B CA 1
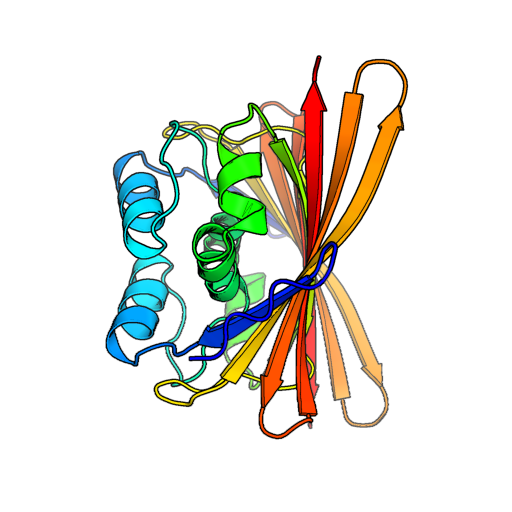ATOM 1874 C C . ILE B 1 102 ? 11.938 -9.93 -3.637 1 96.88 102 ILE B C 1
ATOM 1876 O O . ILE B 1 102 ? 12.367 -9.336 -2.643 1 96.88 102 ILE B O 1
ATOM 1880 N N . ASN B 1 103 ? 12.656 -10.555 -4.488 1 96.44 103 ASN B N 1
ATOM 1881 C CA . ASN B 1 103 ? 14.086 -10.758 -4.258 1 96.44 103 ASN B CA 1
ATOM 1882 C C . ASN B 1 103 ? 14.906 -10.383 -5.484 1 96.44 103 ASN B C 1
ATOM 1884 O O . ASN B 1 103 ? 14.398 -10.406 -6.609 1 96.44 103 ASN B O 1
ATOM 1888 N N . LYS B 1 104 ? 16.094 -10.023 -5.238 1 95.94 104 LYS B N 1
ATOM 1889 C CA . LYS B 1 104 ? 17.109 -9.828 -6.273 1 95.94 104 LYS B CA 1
ATOM 1890 C C . LYS B 1 104 ? 18.406 -10.523 -5.906 1 95.94 104 LYS B C 1
ATOM 1892 O O . LYS B 1 104 ? 18.969 -10.289 -4.832 1 95.94 104 LYS B O 1
ATOM 1897 N N . ASP B 1 105 ? 18.891 -11.367 -6.828 1 92.12 105 ASP B N 1
ATOM 1898 C CA . ASP B 1 105 ? 20.141 -12.094 -6.625 1 92.12 105 ASP B CA 1
ATOM 1899 C C . ASP B 1 105 ? 20.172 -12.742 -5.242 1 92.12 105 ASP B C 1
ATOM 1901 O O . ASP B 1 105 ? 21.156 -12.586 -4.504 1 92.12 105 ASP B O 1
ATOM 1905 N N . LYS B 1 106 ? 19.141 -13.336 -4.766 1 87.38 106 LYS B N 1
ATOM 1906 C CA . LYS B 1 106 ? 19.016 -14.102 -3.533 1 87.38 106 LYS B CA 1
ATOM 1907 C C . LYS B 1 106 ? 18.953 -13.188 -2.316 1 87.38 106 LYS B C 1
ATOM 1909 O O . LYS B 1 106 ? 19.062 -13.648 -1.178 1 87.38 106 LYS B O 1
ATOM 1914 N N . LYS B 1 107 ? 18.859 -11.906 -2.586 1 93.06 107 LYS B N 1
ATOM 1915 C CA . LYS B 1 107 ? 18.688 -10.961 -1.489 1 93.06 107 LYS B CA 1
ATOM 1916 C C . LYS B 1 107 ? 17.234 -10.539 -1.356 1 93.06 107 LYS B C 1
ATOM 1918 O O . LYS B 1 107 ? 16.578 -10.211 -2.35 1 93.06 107 LYS B O 1
ATOM 1923 N N . HIS B 1 108 ? 16.781 -10.586 -0.127 1 94.81 108 HIS B N 1
ATOM 1924 C CA . HIS B 1 108 ? 15.406 -10.172 0.156 1 94.81 108 HIS B CA 1
ATOM 1925 C C . HIS B 1 108 ? 15.25 -8.664 0.048 1 94.81 108 HIS B C 1
ATOM 1927 O O . HIS B 1 108 ? 15.945 -7.91 0.732 1 94.81 108 HIS B O 1
ATOM 1933 N N . CYS B 1 109 ? 14.383 -8.234 -0.827 1 96.56 109 CYS B N 1
ATOM 1934 C CA . CYS B 1 109 ? 14.195 -6.805 -1.031 1 96.56 109 CYS B CA 1
ATOM 1935 C C . CYS B 1 109 ? 12.93 -6.316 -0.336 1 96.56 109 CYS B C 1
ATOM 1937 O O . CYS B 1 109 ? 12.953 -5.301 0.362 1 96.56 109 CYS B O 1
ATOM 1939 N N . MET B 1 110 ? 11.883 -7.055 -0.542 1 95.94 110 MET B N 1
ATOM 1940 C CA . MET B 1 110 ? 10.609 -6.586 -0.01 1 95.94 110 MET B CA 1
ATOM 1941 C C . MET B 1 110 ? 9.688 -7.762 0.299 1 95.94 110 MET B C 1
ATOM 1943 O O . MET B 1 110 ? 9.758 -8.805 -0.356 1 95.94 110 MET B O 1
ATOM 1947 N N . TYR B 1 111 ? 8.883 -7.555 1.292 1 96.25 111 TYR B N 1
ATOM 1948 C CA . TYR B 1 111 ? 7.844 -8.508 1.666 1 96.25 111 TYR B CA 1
ATOM 1949 C C . TYR B 1 111 ? 6.504 -7.801 1.862 1 96.25 111 TYR B C 1
ATOM 1951 O O . TYR B 1 111 ? 6.434 -6.766 2.529 1 96.25 111 TYR B O 1
ATOM 1959 N N . ILE B 1 112 ? 5.473 -8.328 1.275 1 95.38 112 ILE B N 1
ATOM 1960 C CA . ILE B 1 112 ? 4.121 -7.805 1.424 1 95.38 112 ILE B CA 1
ATOM 1961 C C . ILE B 1 112 ? 3.195 -8.914 1.929 1 95.38 112 ILE B C 1
ATOM 1963 O O . ILE B 1 112 ? 3.066 -9.961 1.292 1 95.38 112 ILE B O 1
ATOM 1967 N N . LYS B 1 113 ? 2.605 -8.664 3 1 95.44 113 LYS B N 1
ATOM 1968 C CA . LYS B 1 113 ? 1.596 -9.562 3.555 1 95.44 113 LYS B CA 1
ATOM 1969 C C . LYS B 1 113 ? 0.206 -8.938 3.48 1 95.44 113 LYS B C 1
ATOM 1971 O O . LYS B 1 113 ? 0.007 -7.801 3.918 1 95.44 113 LYS B O 1
ATOM 1976 N N . GLN B 1 114 ? -0.73 -9.703 2.98 1 93.25 114 GLN B N 1
ATOM 1977 C CA . GLN B 1 114 ? -2.102 -9.203 2.898 1 93.25 114 GLN B CA 1
ATOM 1978 C C . GLN B 1 114 ? -3.086 -10.211 3.486 1 93.25 114 GLN B C 1
ATOM 1980 O O . GLN B 1 114 ? -2.932 -11.422 3.299 1 93.25 114 GLN B O 1
ATOM 1985 N N . ILE B 1 115 ? -4.008 -9.672 4.172 1 93.62 115 ILE B N 1
ATOM 1986 C CA . ILE B 1 115 ? -5.082 -10.477 4.754 1 93.62 115 ILE B CA 1
ATOM 1987 C C . ILE B 1 115 ? -6.41 -10.117 4.09 1 93.62 115 ILE B C 1
ATOM 1989 O O . ILE B 1 115 ? -6.801 -8.945 4.059 1 93.62 115 ILE B O 1
ATOM 1993 N N . PHE B 1 116 ? -7.062 -11.117 3.604 1 91.62 116 PHE B N 1
ATOM 1994 C CA . PHE B 1 116 ? -8.367 -10.977 2.969 1 91.62 116 PHE B CA 1
ATOM 1995 C C . PHE B 1 116 ? -9.43 -11.75 3.738 1 91.62 116 PHE B C 1
ATOM 1997 O O . PHE B 1 116 ? -9.133 -12.773 4.363 1 91.62 116 PHE B O 1
ATOM 2004 N N . ILE B 1 117 ? -10.602 -11.234 3.645 1 92.38 117 ILE B N 1
ATOM 2005 C CA . ILE B 1 117 ? -11.711 -11.961 4.27 1 92.38 117 ILE B CA 1
ATOM 2006 C C . ILE B 1 117 ? -12.812 -12.195 3.244 1 92.38 117 ILE B C 1
ATOM 2008 O O . ILE B 1 117 ? -13.07 -11.344 2.387 1 92.38 117 ILE B O 1
ATOM 2012 N N . GLU B 1 118 ? -13.414 -13.344 3.436 1 89.69 118 GLU B N 1
ATOM 2013 C CA . GLU B 1 118 ? -14.609 -13.742 2.689 1 89.69 118 GLU B CA 1
ATOM 2014 C C . GLU B 1 118 ? -15.781 -13.992 3.627 1 89.69 118 GLU B C 1
ATOM 2016 O O . GLU B 1 118 ? -15.672 -14.781 4.566 1 89.69 118 GLU B O 1
ATOM 2021 N N . VAL B 1 119 ? -16.812 -13.141 3.479 1 82.75 119 VAL B N 1
ATOM 2022 C CA . VAL B 1 119 ? -18 -13.383 4.297 1 82.75 119 VAL B CA 1
ATOM 2023 C C . VAL B 1 119 ? -18.906 -14.398 3.604 1 82.75 119 VAL B C 1
ATOM 2025 O O . VAL B 1 119 ? -19.25 -14.234 2.432 1 82.75 119 VAL B O 1
ATOM 2028 N N . ARG B 1 120 ? -19.203 -15.477 4.25 1 73.25 120 ARG B N 1
ATOM 2029 C CA . ARG B 1 120 ? -20.094 -16.5 3.727 1 73.25 120 ARG B CA 1
ATOM 2030 C C . ARG B 1 120 ? -21.562 -16.156 4.047 1 73.25 120 ARG B C 1
ATOM 2032 O O . ARG B 1 120 ? -21.844 -15.539 5.07 1 73.25 120 ARG B O 1
#

Foldseek 3Di:
DDQDPDPFKTKDKDAAAPVNQVVVCVVVVHDDDQWRDQVVCVVCQCVDPSNVVVVVAPKDWDDKDKDFDATHGHPDMKMKMKGFPDWDDDPQKIKTKMKIWIGDPPHTGMIMIIIMMHGD/DDQPPDPFKTKDKDAAAPVNQVVVCVVVVHDDDQWRDQVCVVVCQCVDPSNVVVVVAPKDWDDKDKDFDAIHGHPDMKMKMKGFPDWDDDPQKIKTKMKIWIGDPPHTGMIMIIIMMHGD

Organism: Staphylococcus epidermidis (strain ATCC 35984 / DSM 28319 / BCRC 17069 / CCUG 31568 / BM 3577 / RP62A) (NCBI:txid176279)